Protein AF-A0A377W7Z3-F1 (afdb_monomer_lite)

Structure (mmCIF, N/CA/C/O backbone):
data_AF-A0A377W7Z3-F1
#
_entry.id   AF-A0A377W7Z3-F1
#
loop_
_atom_site.group_PDB
_atom_site.id
_atom_site.type_symbol
_atom_site.label_atom_id
_atom_site.label_alt_id
_atom_site.label_comp_id
_atom_site.label_asym_id
_atom_site.label_entity_id
_atom_site.label_seq_id
_atom_site.pdbx_PDB_ins_code
_atom_site.Cartn_x
_atom_site.Cartn_y
_atom_site.Cartn_z
_atom_site.occupancy
_atom_site.B_iso_or_equiv
_atom_site.auth_seq_id
_atom_site.auth_comp_id
_atom_site.auth_asym_id
_atom_site.auth_atom_id
_atom_site.pdbx_PDB_model_num
ATOM 1 N N . MET A 1 1 ? -7.612 23.616 6.570 1.00 76.94 1 MET A N 1
ATOM 2 C CA . MET A 1 1 ? -6.252 23.918 6.066 1.00 76.94 1 MET A CA 1
ATOM 3 C C . MET A 1 1 ? -5.268 22.761 6.241 1.00 76.94 1 MET A C 1
ATOM 5 O O . MET A 1 1 ? -4.701 22.363 5.238 1.00 76.94 1 MET A O 1
ATOM 9 N N . VAL A 1 2 ? -5.0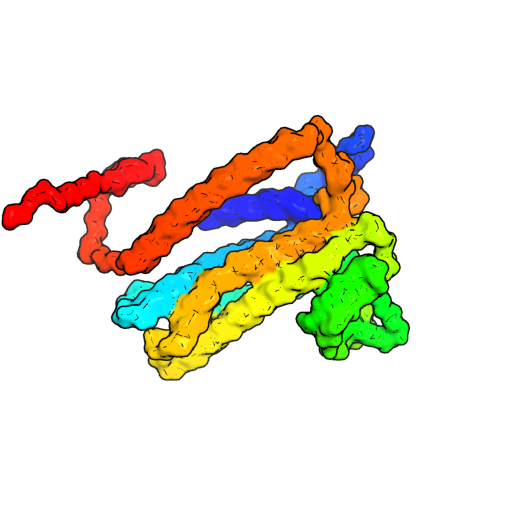98 22.163 7.433 1.00 87.81 2 VAL A N 1
ATOM 10 C CA . VAL A 1 2 ? -4.101 21.080 7.652 1.00 87.81 2 VAL A CA 1
ATOM 11 C C . VAL A 1 2 ? -4.313 19.859 6.746 1.00 87.81 2 VAL A C 1
ATOM 13 O O . VAL A 1 2 ? -3.406 19.497 6.008 1.00 87.81 2 VAL A O 1
ATOM 16 N N . ALA A 1 3 ? -5.519 19.277 6.727 1.00 85.19 3 ALA A N 1
ATOM 17 C CA . ALA A 1 3 ? -5.809 18.105 5.891 1.00 85.19 3 ALA A CA 1
ATOM 18 C C . ALA A 1 3 ? -5.589 18.371 4.390 1.00 85.19 3 ALA A C 1
ATOM 20 O O . ALA A 1 3 ? -5.060 17.522 3.680 1.00 85.19 3 ALA A O 1
ATOM 21 N N . LEU A 1 4 ? -5.936 19.575 3.921 1.00 88.88 4 LEU A N 1
ATOM 22 C CA . LEU A 1 4 ? -5.687 19.989 2.541 1.00 88.88 4 LEU A CA 1
ATOM 23 C C . LEU A 1 4 ? -4.181 20.065 2.251 1.00 88.88 4 LEU A C 1
ATOM 25 O O . LEU A 1 4 ? -3.736 19.536 1.241 1.00 88.88 4 LEU A O 1
ATOM 29 N N . GLY A 1 5 ? -3.391 20.651 3.155 1.00 90.88 5 GLY A N 1
ATOM 30 C CA . GLY A 1 5 ? -1.931 20.690 3.027 1.00 90.88 5 GLY A CA 1
ATOM 31 C C . GLY A 1 5 ? -1.301 19.294 2.970 1.00 90.88 5 GLY A C 1
ATOM 32 O O . GLY A 1 5 ? -0.432 19.046 2.139 1.00 90.88 5 GLY A O 1
ATOM 33 N N . THR A 1 6 ? -1.783 18.351 3.786 1.00 89.81 6 THR A N 1
ATOM 34 C CA . THR A 1 6 ? -1.338 16.948 3.744 1.00 89.81 6 THR A CA 1
ATOM 35 C C . THR A 1 6 ? -1.651 16.284 2.400 1.00 89.81 6 THR A C 1
ATOM 37 O O . THR A 1 6 ? -0.802 15.578 1.853 1.00 89.81 6 THR A O 1
ATOM 40 N N . LEU A 1 7 ? -2.834 16.533 1.830 1.00 91.88 7 LEU A N 1
ATOM 41 C CA . LEU A 1 7 ? -3.209 16.001 0.517 1.00 91.88 7 LEU A CA 1
ATOM 42 C C . LEU A 1 7 ? -2.395 16.631 -0.620 1.00 91.88 7 LEU A C 1
ATOM 44 O O . LEU A 1 7 ? -1.970 15.912 -1.518 1.00 91.88 7 LEU A O 1
ATOM 48 N N . VAL A 1 8 ? -2.103 17.934 -0.555 1.00 94.88 8 VAL A N 1
ATOM 49 C CA . VAL A 1 8 ? -1.220 18.611 -1.524 1.00 94.88 8 VAL A CA 1
ATOM 50 C C . VAL A 1 8 ? 0.205 18.054 -1.455 1.00 94.88 8 VAL A C 1
ATOM 52 O O . VAL A 1 8 ? 0.818 17.805 -2.488 1.00 94.88 8 VAL A O 1
ATOM 55 N N . SER A 1 9 ? 0.727 17.792 -0.254 1.00 93.50 9 SER A N 1
ATOM 56 C CA . SER A 1 9 ? 2.029 17.129 -0.092 1.00 93.50 9 SER A CA 1
ATOM 57 C C . SER A 1 9 ? 2.023 15.719 -0.698 1.00 93.50 9 SER A C 1
ATOM 59 O O . SER A 1 9 ? 2.906 15.370 -1.482 1.00 93.50 9 SER A O 1
ATOM 61 N N . THR A 1 10 ? 0.969 14.943 -0.415 1.00 94.69 10 THR A N 1
ATOM 62 C CA . THR A 1 10 ? 0.773 13.593 -0.973 1.00 94.69 10 THR A CA 1
ATOM 63 C C . THR A 1 10 ? 0.714 13.619 -2.503 1.00 94.69 10 THR A C 1
ATOM 65 O O . THR A 1 10 ? 1.326 12.775 -3.152 1.00 94.69 10 THR A O 1
ATOM 68 N N . PHE A 1 11 ? 0.028 14.608 -3.083 1.00 97.12 11 PHE A N 1
ATOM 69 C CA . PHE A 1 11 ? -0.064 14.803 -4.528 1.00 97.12 11 PHE A CA 1
ATOM 70 C C . PHE A 1 11 ? 1.323 14.925 -5.166 1.00 97.12 11 PHE A C 1
ATOM 72 O O . PHE A 1 11 ? 1.657 14.149 -6.056 1.00 97.12 11 PHE A O 1
ATOM 79 N N . TRP A 1 12 ? 2.155 15.852 -4.688 1.00 97.38 12 TRP A N 1
ATOM 80 C CA . TRP A 1 12 ? 3.439 16.137 -5.332 1.00 97.38 12 TRP A CA 1
ATOM 81 C C . TRP A 1 12 ? 4.457 15.013 -5.168 1.00 97.38 12 TRP A C 1
ATOM 83 O O . TRP A 1 12 ? 5.144 14.665 -6.132 1.00 97.38 12 TRP A O 1
ATOM 93 N N . ILE A 1 13 ? 4.534 14.402 -3.981 1.00 96.44 13 ILE A N 1
ATOM 94 C CA . ILE A 1 13 ? 5.469 13.292 -3.775 1.00 96.44 13 ILE A CA 1
ATOM 95 C C . ILE A 1 13 ? 5.073 12.071 -4.613 1.00 96.44 13 ILE A C 1
ATOM 97 O O . ILE A 1 13 ? 5.940 11.404 -5.181 1.00 96.44 13 ILE A O 1
ATOM 101 N N . LEU A 1 14 ? 3.769 11.807 -4.760 1.00 97.31 14 LEU A N 1
ATOM 102 C CA . LEU A 1 14 ? 3.308 10.715 -5.605 1.00 97.31 14 LEU A CA 1
ATOM 103 C C . LEU A 1 14 ? 3.366 11.030 -7.089 1.00 97.31 14 LEU A C 1
ATOM 105 O O . LEU A 1 14 ? 3.569 10.092 -7.851 1.00 97.31 14 LEU A O 1
ATOM 109 N N . ALA A 1 15 ? 3.255 12.286 -7.517 1.00 97.50 15 ALA A N 1
ATOM 110 C CA . ALA A 1 15 ? 3.484 12.647 -8.914 1.00 97.50 15 ALA A CA 1
ATOM 111 C C . ALA A 1 15 ? 4.911 12.257 -9.324 1.00 97.50 15 ALA A C 1
ATOM 113 O O . ALA A 1 15 ? 5.099 11.500 -10.276 1.00 97.50 15 ALA A O 1
ATOM 114 N N . SER A 1 16 ? 5.898 12.656 -8.513 1.00 96.75 16 SER A N 1
ATOM 115 C CA . SER A 1 16 ? 7.308 12.304 -8.711 1.00 96.75 16 SER A CA 1
ATOM 116 C C . SER A 1 16 ? 7.536 10.789 -8.710 1.00 96.75 16 SER A C 1
ATOM 118 O O . SER A 1 16 ? 8.050 10.221 -9.675 1.00 96.75 16 SER A O 1
ATOM 120 N N . ASN A 1 17 ? 7.080 10.088 -7.668 1.00 97.81 17 ASN A N 1
ATOM 121 C CA . ASN A 1 17 ? 7.298 8.647 -7.583 1.00 97.81 17 ASN A CA 1
ATOM 122 C C . ASN A 1 17 ? 6.513 7.862 -8.662 1.00 97.81 17 ASN A C 1
ATOM 124 O O . ASN A 1 17 ? 6.967 6.804 -9.086 1.00 97.81 17 ASN A O 1
ATOM 128 N N . SER A 1 18 ? 5.360 8.352 -9.137 1.00 97.62 18 SER A N 1
ATOM 129 C CA . SER A 1 18 ? 4.597 7.720 -10.236 1.00 97.62 18 SER A CA 1
ATOM 130 C C . SER A 1 18 ? 5.269 7.909 -11.577 1.00 97.62 18 SER A C 1
ATOM 132 O O . SER A 1 18 ? 5.321 6.969 -12.365 1.00 97.62 18 SER A O 1
ATOM 134 N N . TRP A 1 19 ? 5.905 9.056 -11.792 1.00 97.88 19 TRP A N 1
ATOM 135 C CA . TRP A 1 19 ? 6.721 9.249 -12.978 1.00 97.88 19 TRP A CA 1
ATOM 136 C C . TRP A 1 19 ? 7.893 8.258 -13.029 1.00 97.88 19 TRP A C 1
ATOM 138 O O . TRP A 1 19 ? 8.175 7.697 -14.079 1.00 97.88 19 TRP A O 1
ATOM 148 N N . MET A 1 20 ? 8.508 7.923 -11.889 1.00 97.75 20 MET A N 1
ATOM 149 C CA . MET A 1 20 ? 9.536 6.869 -11.841 1.00 97.75 20 MET A CA 1
ATOM 150 C C . MET A 1 20 ? 9.001 5.473 -12.219 1.00 97.75 20 MET A C 1
ATOM 152 O O . MET A 1 20 ? 9.782 4.601 -12.600 1.00 97.75 20 MET A O 1
ATOM 156 N N . GLN A 1 21 ? 7.692 5.233 -12.078 1.00 97.62 21 GLN A N 1
ATOM 157 C CA . GLN A 1 21 ? 7.037 3.978 -12.462 1.00 97.62 21 GLN A CA 1
ATOM 158 C C . GLN A 1 21 ? 6.650 3.987 -13.951 1.00 97.62 21 GLN A C 1
ATOM 160 O O . GLN A 1 21 ? 6.901 3.019 -14.661 1.00 97.62 21 GLN A O 1
ATOM 165 N N . THR A 1 22 ? 6.055 5.071 -14.438 1.00 97.06 22 THR A N 1
ATOM 166 C CA . THR A 1 22 ? 5.585 5.201 -15.825 1.00 97.06 22 THR A CA 1
ATOM 167 C C . THR A 1 22 ? 6.090 6.519 -16.416 1.00 97.06 22 THR A C 1
ATOM 169 O O . THR A 1 22 ? 5.320 7.482 -16.484 1.00 97.06 22 THR A O 1
ATOM 172 N N . PRO A 1 23 ? 7.386 6.611 -16.768 1.00 97.06 23 PRO A N 1
ATOM 173 C CA . PRO A 1 23 ? 7.994 7.866 -17.196 1.00 97.06 23 PRO A CA 1
ATOM 174 C C . PRO A 1 23 ? 7.497 8.264 -18.591 1.00 97.06 23 PRO A C 1
ATOM 176 O O . PRO A 1 23 ? 7.503 7.459 -19.518 1.00 97.06 23 PRO A O 1
ATOM 179 N N . GLN A 1 24 ? 7.092 9.524 -18.748 1.00 96.56 24 GLN A N 1
ATOM 180 C CA . GLN A 1 24 ? 6.672 10.110 -20.027 1.00 96.56 24 GLN A CA 1
ATOM 181 C C . GLN A 1 24 ? 6.907 11.626 -20.046 1.00 96.56 24 GLN A C 1
ATOM 183 O O . GLN A 1 24 ? 7.270 12.206 -19.020 1.00 96.56 24 GLN A O 1
ATOM 188 N N . GLY A 1 25 ? 6.693 12.267 -21.199 1.00 96.00 25 GLY A N 1
ATOM 189 C CA . GLY A 1 25 ? 6.779 13.726 -21.336 1.00 96.00 25 GLY A CA 1
ATOM 190 C C . GLY A 1 25 ? 8.204 14.284 -21.260 1.00 96.00 25 GLY A C 1
ATOM 191 O O . GLY A 1 25 ? 8.382 15.444 -20.896 1.00 96.00 25 GLY A O 1
ATOM 192 N N . PHE A 1 26 ? 9.215 13.472 -21.577 1.00 96.75 26 PHE A N 1
ATOM 193 C CA . PHE A 1 26 ? 10.629 13.852 -21.569 1.00 96.75 26 PHE A CA 1
ATOM 194 C C . PHE A 1 26 ? 11.314 13.452 -22.883 1.00 96.75 26 PHE A C 1
ATOM 196 O O . PHE A 1 26 ? 10.828 12.584 -23.608 1.00 96.75 26 PHE A O 1
ATOM 203 N N . ILE A 1 27 ? 12.471 14.053 -23.150 1.00 96.75 27 ILE A N 1
ATOM 204 C CA . ILE A 1 27 ? 13.430 13.598 -24.165 1.00 96.75 27 ILE A CA 1
ATOM 205 C C . ILE A 1 27 ? 14.781 13.317 -23.511 1.00 96.75 27 ILE A C 1
ATOM 207 O O . ILE A 1 27 ? 15.056 13.788 -22.407 1.00 96.75 27 ILE A O 1
ATOM 211 N N . ILE A 1 28 ? 15.618 12.537 -24.190 1.00 96.12 28 ILE A N 1
ATOM 212 C CA . ILE A 1 28 ? 16.988 12.274 -23.753 1.00 96.12 28 ILE A CA 1
ATOM 213 C C . ILE A 1 28 ? 17.928 13.094 -24.631 1.00 96.12 28 ILE A C 1
ATOM 215 O O . ILE A 1 28 ? 18.054 12.816 -25.820 1.00 96.12 28 ILE A O 1
ATOM 219 N N . GLU A 1 29 ? 18.616 14.067 -24.037 1.00 95.56 29 GLU A N 1
ATOM 220 C CA . GLU A 1 29 ? 19.676 14.833 -24.699 1.00 95.56 29 GLU A CA 1
ATOM 221 C C . GLU A 1 29 ? 20.978 14.671 -23.917 1.00 95.56 29 GLU A C 1
ATOM 223 O O . GLU A 1 29 ? 21.019 14.896 -22.709 1.00 95.56 29 GLU A O 1
ATOM 228 N N . ASN A 1 30 ? 22.056 14.261 -24.593 1.00 93.50 30 ASN A N 1
ATOM 229 C CA . ASN A 1 30 ? 23.378 14.064 -23.981 1.00 93.50 30 ASN A CA 1
ATOM 230 C C . ASN A 1 30 ? 23.364 13.163 -22.725 1.00 93.50 30 ASN A C 1
ATOM 232 O O . ASN A 1 30 ? 24.121 13.386 -21.786 1.00 93.50 30 ASN A O 1
ATOM 236 N N . GLY A 1 31 ? 22.481 12.160 -22.688 1.00 89.56 31 GLY A N 1
ATOM 237 C CA . GLY A 1 31 ? 22.321 11.268 -21.532 1.00 89.56 31 GLY A CA 1
ATOM 238 C C . GLY A 1 31 ? 21.525 11.861 -20.362 1.00 89.56 31 GLY A C 1
ATOM 239 O O . GLY A 1 31 ? 21.373 11.196 -19.340 1.00 89.56 31 GLY A O 1
ATOM 240 N N . HIS A 1 32 ? 20.981 13.073 -20.504 1.00 92.38 32 HIS A N 1
ATOM 241 C CA . HIS A 1 32 ? 20.126 13.719 -19.512 1.00 92.38 32 HIS A CA 1
ATOM 242 C C . HIS A 1 32 ? 18.650 13.652 -19.910 1.00 92.38 32 HIS A C 1
ATOM 244 O O . HIS A 1 32 ? 18.290 13.844 -21.070 1.00 92.38 32 HIS A O 1
ATOM 250 N N . LEU A 1 33 ? 17.788 13.407 -18.921 1.00 93.62 33 LEU A N 1
ATOM 251 C CA . LEU A 1 33 ? 16.333 13.435 -19.070 1.00 93.62 33 LEU A CA 1
ATOM 252 C C . LEU A 1 33 ? 15.857 14.889 -18.989 1.00 93.62 33 LEU A C 1
ATOM 254 O O . LEU A 1 33 ? 15.887 15.489 -17.914 1.00 93.62 33 LEU A O 1
ATOM 258 N N . ILE A 1 34 ? 15.432 15.452 -20.119 1.00 95.94 34 ILE A N 1
ATOM 259 C CA . ILE A 1 34 ? 14.954 16.834 -20.213 1.00 95.94 34 ILE A CA 1
ATOM 260 C C . ILE A 1 34 ? 13.422 16.832 -20.310 1.00 95.94 34 ILE A C 1
ATOM 262 O O . ILE A 1 34 ? 12.873 16.202 -21.220 1.00 95.94 34 ILE A O 1
ATOM 266 N N . PRO A 1 35 ? 12.709 17.511 -19.391 1.00 96.06 35 PRO A N 1
ATOM 267 C CA . PRO A 1 35 ? 11.253 17.580 -19.421 1.00 96.06 35 PRO A CA 1
ATOM 268 C C . PRO A 1 35 ? 10.767 18.399 -20.623 1.00 96.06 35 PRO A C 1
ATOM 270 O O . PRO A 1 35 ? 11.278 19.485 -20.884 1.00 96.06 35 PRO A O 1
ATOM 273 N N . GLN A 1 36 ? 9.755 17.889 -21.325 1.00 96.94 36 GLN A N 1
ATOM 274 C CA . GLN A 1 36 ? 9.104 18.550 -22.464 1.00 96.94 36 GLN A CA 1
ATOM 275 C C . GLN A 1 36 ? 7.654 18.926 -22.152 1.00 96.94 36 GLN A C 1
ATOM 277 O O . GLN A 1 36 ? 7.216 20.026 -22.475 1.00 96.94 36 GLN A O 1
ATOM 282 N N . ASP A 1 37 ? 6.919 18.039 -21.477 1.00 97.19 37 ASP A N 1
ATOM 283 C CA . ASP A 1 37 ? 5.524 18.263 -21.095 1.00 97.19 37 ASP A CA 1
ATOM 284 C C . ASP A 1 37 ? 5.324 17.971 -19.604 1.00 97.19 37 ASP A C 1
ATOM 286 O O . ASP A 1 37 ? 5.255 16.821 -19.162 1.00 97.19 37 ASP A O 1
ATOM 290 N N . TRP A 1 38 ? 5.205 19.041 -18.818 1.00 96.19 38 TRP A N 1
ATOM 291 C CA . TRP A 1 38 ? 4.990 18.957 -17.376 1.00 96.19 38 TRP A CA 1
ATOM 292 C C . TRP A 1 38 ? 3.649 18.332 -16.998 1.00 96.19 38 TRP A C 1
ATOM 294 O O . TRP A 1 38 ? 3.577 17.644 -15.980 1.00 96.19 38 TRP A O 1
ATOM 304 N N . LEU A 1 39 ? 2.593 18.536 -17.790 1.00 97.31 39 LEU A N 1
ATOM 305 C CA . LEU A 1 39 ? 1.296 17.928 -17.503 1.00 97.31 39 LEU A CA 1
ATOM 306 C C . LEU A 1 39 ? 1.355 16.423 -17.742 1.00 97.31 39 LEU A C 1
ATOM 308 O O . LEU A 1 39 ? 0.880 15.671 -16.893 1.00 97.31 39 LEU A O 1
ATOM 312 N N . ALA A 1 40 ? 2.007 15.978 -18.817 1.00 96.75 40 ALA A N 1
ATOM 313 C CA . ALA A 1 40 ? 2.243 14.556 -19.054 1.00 96.75 40 ALA A CA 1
ATOM 314 C C . ALA A 1 40 ? 3.133 13.930 -17.966 1.00 96.75 40 ALA A C 1
ATOM 316 O O . ALA A 1 40 ? 2.864 12.814 -17.520 1.00 96.75 40 ALA A O 1
ATOM 317 N N . ILE A 1 41 ? 4.162 14.640 -17.493 1.00 96.94 41 ILE A N 1
ATOM 318 C CA . ILE A 1 41 ? 5.032 14.173 -16.400 1.00 96.94 41 ILE A CA 1
ATOM 319 C C . ILE A 1 41 ? 4.230 13.978 -15.105 1.00 96.94 41 ILE A C 1
ATOM 321 O O . ILE A 1 41 ? 4.317 12.920 -14.474 1.00 96.94 41 ILE A O 1
ATOM 325 N N . ILE A 1 42 ? 3.441 14.983 -14.713 1.00 97.06 42 ILE A N 1
ATOM 326 C CA . ILE A 1 42 ? 2.660 14.968 -13.468 1.00 97.06 42 ILE A CA 1
ATOM 327 C C . ILE A 1 42 ? 1.536 13.931 -13.552 1.00 97.06 42 ILE A C 1
ATOM 329 O O . ILE A 1 42 ? 1.419 13.077 -12.676 1.00 97.06 42 ILE A O 1
ATOM 333 N N . PHE A 1 43 ? 0.734 13.973 -14.617 1.00 97.38 43 PHE A N 1
ATOM 334 C CA . PHE A 1 43 ? -0.410 13.087 -14.841 1.00 97.38 43 PHE A CA 1
ATOM 335 C C . PHE A 1 43 ? -0.034 11.889 -15.716 1.00 97.38 43 PHE A C 1
ATOM 337 O O . PHE A 1 43 ? -0.692 11.577 -16.707 1.00 97.38 43 PHE A O 1
ATOM 344 N N . ASN A 1 44 ? 1.044 11.207 -15.332 1.00 96.94 44 ASN A N 1
ATOM 345 C CA . ASN A 1 44 ? 1.449 9.954 -15.958 1.00 96.94 44 ASN A CA 1
ATOM 346 C C . ASN A 1 44 ? 0.427 8.824 -15.715 1.00 96.94 44 ASN A C 1
ATOM 348 O O . ASN A 1 44 ? -0.355 8.915 -14.764 1.00 96.94 44 ASN A O 1
ATOM 352 N N . PRO A 1 45 ? 0.422 7.752 -16.536 1.00 96.44 45 PRO A N 1
ATOM 353 C CA . PRO A 1 45 ? -0.650 6.753 -16.534 1.00 96.44 45 PRO A CA 1
ATOM 354 C C . PRO A 1 45 ? -0.931 6.122 -15.167 1.00 96.44 45 PRO A C 1
ATOM 356 O O . PRO A 1 45 ? -2.081 5.824 -14.847 1.00 96.44 45 PRO A O 1
ATOM 359 N N . SER A 1 46 ? 0.103 5.947 -14.339 1.00 95.19 46 SER A N 1
ATOM 360 C CA . SER A 1 46 ? -0.056 5.357 -13.009 1.00 95.19 46 SER A CA 1
ATOM 361 C C . SER A 1 46 ? -0.487 6.356 -11.929 1.00 95.19 46 SER A C 1
ATOM 363 O O . SER A 1 46 ? -1.068 5.948 -10.920 1.00 95.19 46 SER A O 1
ATOM 365 N N . PHE A 1 47 ? -0.256 7.660 -12.118 1.00 97.25 47 PHE A N 1
ATOM 366 C CA . PHE A 1 47 ? -0.417 8.663 -11.063 1.00 97.25 47 PHE A CA 1
ATOM 367 C C . PHE A 1 47 ? -1.823 8.728 -10.442 1.00 97.25 47 PHE A C 1
ATOM 369 O O . PHE A 1 47 ? -1.903 8.648 -9.212 1.00 97.25 47 PHE A O 1
ATOM 376 N N . PRO A 1 48 ? -2.932 8.825 -11.208 1.00 96.31 48 PRO A N 1
ATOM 377 C CA . PRO A 1 48 ? -4.262 8.961 -10.613 1.00 96.31 48 PRO A CA 1
ATOM 378 C C . PRO A 1 48 ? -4.606 7.789 -9.690 1.00 96.31 48 PRO A C 1
ATOM 380 O O . PRO A 1 48 ? -5.010 7.993 -8.544 1.00 96.31 48 PRO A O 1
ATOM 383 N N . TYR A 1 49 ? -4.369 6.560 -10.151 1.00 95.75 49 TYR A N 1
ATOM 384 C CA . TYR A 1 49 ? -4.639 5.347 -9.381 1.00 95.75 49 TYR A CA 1
ATOM 385 C C . TYR A 1 49 ? -3.820 5.305 -8.092 1.00 95.75 49 TYR A C 1
ATOM 387 O O . TYR A 1 49 ? -4.359 5.033 -7.020 1.00 95.75 49 TYR A O 1
ATOM 395 N N . ARG A 1 50 ? -2.531 5.648 -8.174 1.00 96.06 50 ARG A N 1
ATOM 396 C CA . ARG A 1 50 ? -1.618 5.651 -7.024 1.00 96.06 50 ARG A CA 1
ATOM 397 C C . ARG A 1 50 ? -1.978 6.716 -6.001 1.00 96.06 50 ARG A C 1
ATOM 399 O O . ARG A 1 50 ? -1.945 6.436 -4.803 1.00 96.06 50 ARG A O 1
ATOM 406 N N . LEU A 1 51 ? -2.369 7.906 -6.459 1.00 97.12 51 LEU A N 1
ATOM 407 C CA . LEU A 1 51 ? -2.818 8.989 -5.592 1.00 97.12 51 LEU A CA 1
ATOM 408 C C . LEU A 1 51 ? -4.045 8.577 -4.779 1.00 97.12 51 LEU A C 1
ATOM 410 O O . LEU A 1 51 ? -4.024 8.681 -3.551 1.00 97.12 51 LEU A O 1
ATOM 414 N N . PHE A 1 52 ? -5.089 8.074 -5.444 1.00 96.94 52 PHE A N 1
ATOM 415 C CA . PHE A 1 52 ? -6.302 7.633 -4.756 1.00 96.94 52 PHE A CA 1
ATOM 416 C C . PHE A 1 52 ? -6.022 6.448 -3.831 1.00 96.94 52 PHE A C 1
ATOM 418 O O . PHE A 1 52 ? -6.412 6.490 -2.663 1.00 96.94 52 PHE A O 1
ATOM 425 N N . HIS A 1 53 ? -5.292 5.436 -4.307 1.00 97.38 53 HIS A N 1
ATOM 426 C CA . HIS A 1 53 ? -4.992 4.240 -3.523 1.00 97.38 53 HIS A CA 1
ATOM 427 C C . HIS A 1 53 ? -4.209 4.566 -2.242 1.00 97.38 53 HIS A C 1
ATOM 429 O O . HIS A 1 53 ? -4.528 4.052 -1.170 1.00 97.38 53 HIS A O 1
ATOM 435 N N . MET A 1 54 ? -3.207 5.446 -2.323 1.00 96.38 54 MET A N 1
ATOM 436 C CA . MET A 1 54 ? -2.401 5.832 -1.163 1.00 96.38 54 MET A CA 1
ATOM 437 C C . MET A 1 54 ? -3.161 6.754 -0.204 1.00 96.38 54 MET A C 1
ATOM 439 O O . MET A 1 54 ? -3.083 6.575 1.013 1.00 96.38 54 MET A O 1
ATOM 443 N N . ALA A 1 55 ? -3.907 7.735 -0.724 1.00 95.88 55 ALA A N 1
ATOM 444 C CA . ALA A 1 55 ? -4.664 8.663 0.112 1.00 95.88 55 ALA A CA 1
ATOM 445 C C . ALA A 1 55 ? -5.727 7.925 0.939 1.00 95.88 55 ALA A C 1
ATOM 447 O O . ALA A 1 55 ? -5.839 8.129 2.150 1.00 95.88 55 ALA A O 1
ATOM 448 N N . ILE A 1 56 ? -6.466 7.013 0.303 1.00 96.56 56 ILE A N 1
ATOM 449 C CA . ILE A 1 56 ? -7.469 6.187 0.973 1.00 96.56 56 ILE A CA 1
ATOM 450 C C . ILE A 1 56 ? -6.807 5.252 2.000 1.00 96.56 56 ILE A C 1
ATOM 452 O O . ILE A 1 56 ? -7.272 5.174 3.143 1.00 96.56 56 ILE A O 1
ATOM 456 N N . ALA A 1 57 ? -5.684 4.611 1.652 1.00 97.06 57 ALA A N 1
ATOM 457 C CA . ALA A 1 57 ? -4.932 3.767 2.582 1.00 97.06 57 ALA A CA 1
ATOM 458 C C . ALA A 1 57 ? -4.466 4.529 3.837 1.00 97.06 57 ALA A C 1
ATOM 460 O O . ALA A 1 57 ? -4.559 4.004 4.949 1.00 97.06 57 ALA A O 1
ATOM 461 N N . ALA A 1 58 ? -4.017 5.781 3.694 1.00 95.62 58 ALA A N 1
ATOM 462 C CA . ALA A 1 58 ? -3.615 6.621 4.824 1.00 95.62 58 ALA A CA 1
ATOM 463 C C . ALA A 1 58 ? -4.787 6.919 5.780 1.00 95.62 58 ALA A C 1
ATOM 465 O O . ALA A 1 58 ? -4.631 6.844 7.007 1.00 95.62 58 ALA A O 1
ATOM 466 N N . PHE A 1 59 ? -5.978 7.200 5.237 1.00 95.56 59 PHE A N 1
ATOM 467 C CA . PHE A 1 59 ? -7.183 7.399 6.045 1.00 95.56 59 PHE A CA 1
ATOM 468 C C . PHE A 1 59 ? -7.617 6.118 6.760 1.00 95.56 59 PHE A C 1
ATOM 470 O O . PHE A 1 59 ? -7.928 6.167 7.951 1.00 95.56 59 PHE A O 1
ATOM 477 N N . LEU A 1 60 ? -7.596 4.971 6.073 1.00 97.50 60 LEU A N 1
ATOM 478 C CA . LEU A 1 60 ? -7.909 3.676 6.683 1.00 97.50 60 LEU A CA 1
ATOM 479 C C . LEU A 1 60 ? -6.926 3.324 7.799 1.00 97.50 60 LEU A C 1
ATOM 481 O O . LEU A 1 60 ? -7.352 2.925 8.880 1.00 97.50 60 LEU A O 1
ATOM 485 N N . SER A 1 61 ? -5.629 3.543 7.584 1.00 97.25 61 SER A N 1
ATOM 486 C CA . SER A 1 61 ? -4.605 3.316 8.605 1.00 97.25 61 SER A CA 1
ATOM 487 C C . SER A 1 61 ? -4.836 4.155 9.858 1.00 97.25 61 SER A C 1
ATOM 489 O O . SER A 1 61 ? -4.867 3.628 10.973 1.00 97.25 61 SER A O 1
ATOM 491 N N . SER A 1 62 ? -5.130 5.443 9.680 1.00 96.12 62 SER A N 1
ATOM 492 C CA . SER A 1 62 ? -5.480 6.328 10.794 1.00 96.12 62 SER A CA 1
ATOM 493 C C . SER A 1 62 ? -6.753 5.862 11.513 1.00 96.12 62 SER A C 1
ATOM 495 O O . SER A 1 62 ? -6.798 5.822 12.744 1.00 96.12 62 SER A O 1
ATOM 497 N N . ALA A 1 63 ? -7.780 5.451 10.760 1.00 97.44 63 ALA A N 1
ATOM 498 C CA . ALA A 1 63 ? -9.023 4.933 11.322 1.00 97.44 63 ALA A CA 1
ATOM 499 C C . ALA A 1 63 ? -8.800 3.658 12.152 1.00 97.44 63 ALA A C 1
ATOM 501 O O . ALA A 1 63 ? -9.415 3.518 13.208 1.00 97.44 63 ALA A O 1
ATOM 502 N N . MET A 1 64 ? -7.906 2.759 11.727 1.00 98.00 64 MET A N 1
ATOM 503 C CA . MET A 1 64 ? -7.582 1.539 12.474 1.00 98.00 64 MET A CA 1
ATOM 504 C C . MET A 1 64 ? -6.930 1.850 13.822 1.00 98.00 64 MET A C 1
ATOM 506 O O . MET A 1 64 ? -7.356 1.300 14.837 1.00 98.00 64 MET A O 1
ATOM 510 N N . PHE A 1 65 ? -5.988 2.796 13.876 1.00 96.12 65 PHE A N 1
ATOM 511 C CA . PHE A 1 65 ? -5.407 3.240 15.147 1.00 96.12 65 PHE A CA 1
ATOM 512 C C . PHE A 1 65 ? -6.450 3.858 16.087 1.00 96.12 65 PHE A C 1
ATOM 514 O O . PHE A 1 65 ? -6.492 3.522 17.274 1.00 96.12 65 PHE A O 1
ATOM 521 N N . VAL A 1 66 ? -7.325 4.727 15.567 1.00 96.94 66 VAL A N 1
ATOM 522 C CA . VAL A 1 66 ? -8.405 5.343 16.359 1.00 96.94 66 VAL A CA 1
ATOM 523 C C . VAL A 1 66 ? -9.391 4.285 16.866 1.00 96.94 66 VAL A C 1
ATOM 525 O O . VAL A 1 66 ? -9.761 4.295 18.042 1.00 96.94 66 VAL A O 1
ATOM 528 N N . GLY A 1 67 ? -9.789 3.346 16.005 1.00 97.69 67 GLY A N 1
ATOM 529 C CA . GLY A 1 67 ? -10.693 2.250 16.347 1.00 97.69 67 GLY A CA 1
ATOM 530 C C . GLY A 1 67 ? -10.107 1.316 17.404 1.00 97.69 67 GLY A C 1
ATOM 531 O O . GLY A 1 67 ? -10.791 0.991 18.373 1.00 97.69 67 GLY A O 1
ATOM 532 N N . ALA A 1 68 ? -8.831 0.952 17.273 1.00 97.38 68 ALA A N 1
ATOM 533 C CA . ALA A 1 68 ? -8.124 0.126 18.247 1.00 97.38 68 ALA A CA 1
ATOM 534 C C . ALA A 1 68 ? -7.966 0.830 19.600 1.00 97.38 68 ALA A C 1
ATOM 536 O O . ALA A 1 68 ? -8.182 0.214 20.643 1.00 97.38 68 ALA A O 1
ATOM 537 N N . SER A 1 69 ? -7.667 2.134 19.600 1.00 96.81 69 SER A N 1
ATOM 538 C CA . SER A 1 69 ? -7.633 2.945 20.821 1.00 96.81 69 SER A CA 1
ATOM 539 C C . SER A 1 69 ? -8.989 2.940 21.537 1.00 96.81 69 SER A C 1
ATOM 541 O O . SER A 1 69 ? -9.058 2.677 22.738 1.00 96.81 69 SER A O 1
ATOM 543 N N . ALA A 1 70 ? -10.085 3.145 20.802 1.00 97.25 70 ALA A N 1
ATOM 544 C CA . ALA A 1 70 ? -11.429 3.094 21.370 1.00 97.25 70 ALA A CA 1
ATOM 545 C C . ALA A 1 70 ? -11.784 1.693 21.900 1.00 97.25 70 ALA A C 1
ATOM 547 O O . ALA A 1 70 ? -12.333 1.560 22.994 1.00 97.25 70 ALA A O 1
ATOM 548 N N . ALA A 1 71 ? -11.429 0.640 21.161 1.00 97.31 71 ALA A N 1
ATOM 549 C CA . ALA A 1 71 ? -11.650 -0.740 21.577 1.00 97.31 71 ALA A CA 1
ATOM 550 C C . ALA A 1 71 ? -10.872 -1.101 22.855 1.00 97.31 71 ALA A C 1
ATOM 552 O O . ALA A 1 71 ? -11.420 -1.761 23.739 1.00 97.31 71 ALA A O 1
ATOM 553 N N . TRP A 1 72 ? -9.635 -0.615 22.995 1.00 97.12 72 TRP A N 1
ATOM 554 C CA . TRP A 1 72 ? -8.825 -0.780 24.206 1.00 97.12 72 TRP A CA 1
ATOM 555 C C . TRP A 1 72 ? -9.501 -0.184 25.446 1.00 97.12 72 TRP A C 1
ATOM 557 O O . TRP A 1 72 ? -9.531 -0.821 26.501 1.00 97.12 72 TRP A O 1
ATOM 567 N N . HIS A 1 73 ? -10.081 1.012 25.316 1.00 96.81 73 HIS A N 1
ATOM 568 C CA . HIS A 1 73 ? -10.827 1.655 26.400 1.00 96.81 73 HIS A CA 1
ATOM 569 C C . HIS A 1 73 ? -12.100 0.881 26.767 1.00 96.81 73 HIS A C 1
ATOM 571 O O . HIS A 1 73 ? -12.338 0.623 27.948 1.00 96.81 73 HIS A O 1
ATOM 577 N N . LEU A 1 74 ? -12.871 0.431 25.771 1.00 96.50 74 LEU A N 1
ATOM 578 C CA . LEU A 1 74 ? -14.083 -0.364 26.003 1.00 96.50 74 LEU A CA 1
ATOM 579 C C . LEU A 1 74 ? -13.783 -1.705 26.694 1.00 96.50 74 LEU A C 1
ATOM 581 O O . LEU A 1 74 ? -14.520 -2.108 27.594 1.00 96.50 74 LEU A O 1
ATOM 585 N N . LEU A 1 75 ? -12.671 -2.368 26.350 1.00 96.56 75 LEU A N 1
ATOM 586 C CA . LEU A 1 75 ? -12.229 -3.608 27.011 1.00 96.56 75 LEU A CA 1
ATOM 587 C C . LEU A 1 75 ? -11.922 -3.418 28.504 1.00 96.56 75 LEU A C 1
ATOM 589 O O . LEU A 1 75 ? -12.049 -4.372 29.282 1.00 96.56 75 LEU A O 1
ATOM 593 N N . ARG A 1 76 ? -11.533 -2.196 28.890 1.00 94.62 76 ARG A N 1
ATOM 594 C CA . ARG A 1 76 ? -11.251 -1.769 30.268 1.00 94.62 76 ARG A CA 1
ATOM 595 C C . ARG A 1 76 ? -12.461 -1.164 30.983 1.00 94.62 76 ARG A C 1
ATOM 597 O O . ARG A 1 76 ? -12.316 -0.690 32.102 1.00 94.62 76 ARG A O 1
ATOM 604 N N . GLY A 1 77 ? -13.640 -1.190 30.362 1.00 92.19 77 GLY A N 1
ATOM 605 C CA . GLY A 1 77 ? -14.876 -0.673 30.952 1.00 92.19 77 GLY A CA 1
ATOM 606 C C . GLY A 1 77 ? -15.039 0.847 30.862 1.00 92.19 77 GLY A C 1
ATOM 607 O O . GLY A 1 77 ? -15.995 1.377 31.420 1.00 92.19 77 GLY A O 1
ATOM 608 N N . ASN A 1 78 ? -14.155 1.555 30.150 1.00 91.56 78 ASN A N 1
ATOM 609 C CA . ASN A 1 78 ? -14.316 2.984 29.899 1.00 91.56 78 ASN A CA 1
ATOM 610 C C . ASN A 1 78 ? -15.269 3.193 28.715 1.00 91.56 78 ASN A C 1
ATOM 612 O O . ASN A 1 78 ? -14.859 3.193 27.554 1.00 91.56 78 ASN A O 1
ATOM 616 N N . ASP A 1 79 ? -16.557 3.325 29.019 1.00 92.12 79 ASP A N 1
ATOM 617 C CA . ASP A 1 79 ? -17.627 3.397 28.028 1.00 92.12 79 ASP A CA 1
ATOM 618 C C . ASP A 1 79 ? -18.259 4.795 27.952 1.00 92.12 79 ASP A C 1
ATOM 620 O O . ASP A 1 79 ? -19.423 5.013 28.293 1.00 92.12 79 ASP A O 1
ATOM 624 N N . SER A 1 80 ? -17.460 5.773 27.522 1.00 93.19 80 SER A N 1
ATOM 625 C CA . SER A 1 80 ? -17.907 7.161 27.377 1.00 93.19 80 SER A CA 1
ATOM 626 C C . SER A 1 80 ? -18.502 7.453 25.988 1.00 93.19 80 SER A C 1
ATOM 628 O O . SER A 1 80 ? -18.139 6.805 24.995 1.00 93.19 80 SER A O 1
ATOM 630 N N . PRO A 1 81 ? -19.356 8.489 25.849 1.00 93.88 81 PRO A N 1
ATOM 631 C CA . PRO A 1 81 ? -19.863 8.925 24.545 1.00 93.88 81 PRO A CA 1
ATOM 632 C C . PRO A 1 81 ? -18.754 9.248 23.532 1.00 93.88 81 PRO A C 1
ATOM 634 O O . PRO A 1 81 ? -18.908 8.979 22.338 1.00 93.88 81 PRO A O 1
ATOM 637 N N . ALA A 1 82 ? -17.621 9.785 23.999 1.00 93.75 82 ALA A N 1
ATOM 638 C CA . ALA A 1 82 ? -16.462 10.081 23.160 1.00 93.75 82 ALA A CA 1
ATOM 639 C C . ALA A 1 82 ? -15.835 8.797 22.593 1.00 93.75 82 ALA A C 1
ATOM 641 O O . ALA A 1 82 ? -15.610 8.702 21.388 1.00 93.75 82 ALA A O 1
ATOM 642 N N . ILE A 1 83 ? -15.634 7.779 23.433 1.00 95.81 83 ILE A N 1
ATOM 643 C CA . ILE A 1 83 ? -15.048 6.492 23.032 1.00 95.81 83 ILE A CA 1
ATOM 644 C C . ILE A 1 83 ? -15.972 5.740 22.073 1.00 95.81 83 ILE A C 1
ATOM 646 O O . ILE A 1 83 ? -15.525 5.252 21.032 1.00 95.81 83 ILE A O 1
ATOM 650 N N . ARG A 1 84 ? -17.281 5.718 22.355 1.00 96.00 84 ARG A N 1
ATOM 651 C CA . ARG A 1 84 ? -18.274 5.149 21.432 1.00 96.00 84 ARG A CA 1
ATOM 652 C C . ARG A 1 84 ? -18.246 5.844 20.072 1.00 96.00 84 ARG A C 1
ATOM 654 O O . ARG A 1 84 ? -18.313 5.171 19.043 1.00 96.00 84 ARG A O 1
ATOM 661 N N . LYS A 1 85 ? -18.112 7.176 20.047 1.00 96.31 85 LYS A N 1
ATOM 662 C CA . LYS A 1 85 ? -18.003 7.953 18.804 1.00 96.31 85 LYS A CA 1
ATOM 663 C C . LYS A 1 85 ? -16.722 7.613 18.037 1.00 96.31 85 LYS A C 1
ATOM 665 O O . LYS A 1 85 ? -16.819 7.346 16.842 1.00 96.31 85 LYS A O 1
ATOM 670 N N . MET A 1 86 ? -15.570 7.544 18.713 1.00 96.62 86 MET A N 1
ATOM 671 C CA . MET A 1 86 ? -14.293 7.135 18.108 1.00 96.62 86 MET A CA 1
ATOM 672 C C . MET A 1 86 ? -14.405 5.765 17.432 1.00 96.62 86 MET A C 1
ATOM 674 O O . MET A 1 86 ? -14.112 5.647 16.241 1.00 96.62 86 MET A O 1
ATOM 678 N N . LEU A 1 87 ? -14.898 4.751 18.158 1.00 97.88 87 LEU A N 1
ATOM 679 C CA . LEU A 1 87 ? -15.092 3.415 17.591 1.00 97.88 87 LEU A CA 1
ATOM 680 C C . LEU A 1 87 ? -16.068 3.469 16.413 1.00 97.88 87 LEU A C 1
ATOM 682 O O . LEU A 1 87 ? -15.789 2.927 15.349 1.00 97.88 87 LEU A O 1
ATOM 686 N N . SER A 1 88 ? -17.206 4.145 16.575 1.00 97.81 88 SER A N 1
ATOM 687 C CA . SER A 1 88 ? -18.234 4.204 15.539 1.00 97.81 88 SER A CA 1
ATOM 688 C C . SER A 1 88 ? -17.727 4.834 14.241 1.00 97.81 88 SER A C 1
ATOM 690 O O . SER A 1 88 ? -18.023 4.302 13.175 1.00 97.81 88 SER A O 1
ATOM 692 N N . MET A 1 89 ? -16.976 5.937 14.312 1.00 97.88 89 MET A N 1
ATOM 693 C CA . MET A 1 89 ? -16.412 6.600 13.129 1.00 97.88 89 MET A CA 1
ATOM 694 C C . MET A 1 89 ? -15.377 5.716 12.428 1.00 97.88 89 MET A C 1
ATOM 696 O O . MET A 1 89 ? -15.441 5.556 11.212 1.00 97.88 89 MET A O 1
ATOM 700 N N . ALA A 1 90 ? -14.481 5.078 13.188 1.00 98.00 90 ALA A N 1
ATOM 701 C CA . ALA A 1 90 ? -13.502 4.141 12.637 1.00 98.00 90 ALA A CA 1
ATOM 702 C C . ALA A 1 90 ? -14.170 2.949 11.933 1.00 98.00 90 ALA A C 1
ATOM 704 O O . ALA A 1 90 ? -13.749 2.540 10.854 1.00 98.00 90 ALA A O 1
ATOM 705 N N . MET A 1 91 ? -15.243 2.412 12.515 1.00 98.25 91 MET A N 1
ATOM 706 C CA . MET A 1 91 ? -15.977 1.286 11.939 1.00 98.25 91 MET A CA 1
ATOM 707 C C . MET A 1 91 ? -16.739 1.657 10.662 1.00 98.25 91 MET A C 1
ATOM 709 O O . MET A 1 91 ? -16.803 0.849 9.740 1.00 98.25 91 MET A O 1
ATOM 713 N N . TRP A 1 92 ? -17.270 2.881 10.562 1.00 98.19 92 TRP A N 1
ATOM 714 C CA . TRP A 1 92 ? -17.852 3.373 9.308 1.00 98.19 92 TRP A CA 1
ATOM 715 C C . TRP A 1 92 ? -16.801 3.547 8.212 1.00 98.19 92 TRP A C 1
ATOM 717 O O . TRP A 1 92 ? -17.059 3.176 7.068 1.00 98.19 92 TRP A O 1
ATOM 727 N N . MET A 1 93 ? -15.606 4.032 8.563 1.00 97.25 93 MET A N 1
ATOM 728 C CA . MET A 1 93 ? -14.478 4.071 7.629 1.00 97.25 93 MET A CA 1
ATOM 729 C C . MET A 1 93 ? -14.115 2.666 7.145 1.00 97.25 93 MET A C 1
ATOM 731 O O . MET A 1 93 ? -14.022 2.447 5.944 1.00 97.25 93 MET A O 1
ATOM 735 N N . ALA A 1 94 ? -13.988 1.691 8.046 1.00 97.44 94 ALA A N 1
ATOM 736 C CA . ALA A 1 94 ? -13.710 0.308 7.662 1.00 97.44 94 ALA A CA 1
ATOM 737 C C . ALA A 1 94 ? -14.798 -0.275 6.742 1.00 97.44 94 ALA A C 1
ATOM 739 O O . ALA A 1 94 ? -14.486 -0.902 5.738 1.00 97.44 94 ALA A O 1
ATOM 740 N N . LEU A 1 95 ? -16.074 -0.041 7.058 1.00 98.12 95 LEU A N 1
ATOM 741 C CA . LEU A 1 95 ? -17.196 -0.597 6.304 1.00 98.12 95 LEU A CA 1
ATOM 742 C C . LEU A 1 95 ? -17.321 -0.024 4.889 1.00 98.12 95 LEU A C 1
ATOM 744 O O . LEU A 1 95 ? -17.643 -0.769 3.972 1.00 98.12 95 LEU A O 1
ATOM 748 N N . LEU A 1 96 ? -17.120 1.284 4.717 1.00 97.88 96 LEU A N 1
ATOM 749 C CA . LEU A 1 96 ? -17.367 1.956 3.437 1.00 97.88 96 LEU A CA 1
ATOM 750 C C . LEU A 1 96 ? -16.089 2.134 2.624 1.00 97.88 96 LEU A C 1
ATOM 752 O O . LEU A 1 96 ? -16.072 1.907 1.420 1.00 97.88 96 LEU A O 1
ATOM 756 N N . VAL A 1 97 ? -15.006 2.532 3.285 1.00 97.94 97 VAL A N 1
ATOM 757 C CA . VAL A 1 97 ? -13.783 2.966 2.612 1.00 97.94 97 VAL A CA 1
ATOM 758 C C . VAL A 1 97 ? -12.851 1.791 2.313 1.00 97.94 97 VAL A C 1
ATOM 760 O O . VAL A 1 97 ? -12.167 1.825 1.295 1.00 97.94 97 VAL A O 1
ATOM 763 N N . ALA A 1 98 ? -12.857 0.715 3.109 1.00 97.56 98 ALA A N 1
ATOM 764 C CA . ALA A 1 98 ? -12.041 -0.467 2.803 1.00 97.56 98 ALA A CA 1
ATOM 765 C C . ALA A 1 98 ? -12.504 -1.218 1.533 1.00 97.56 98 ALA A C 1
ATOM 767 O O . ALA A 1 98 ? -11.644 -1.597 0.739 1.00 97.56 98 ALA A O 1
ATOM 768 N N . PRO A 1 99 ? -13.814 -1.382 1.250 1.00 97.75 99 PRO A N 1
ATOM 769 C CA . PRO A 1 99 ? -14.254 -1.908 -0.044 1.00 97.75 99 PRO A CA 1
ATOM 770 C C . PRO A 1 99 ? -13.870 -1.005 -1.221 1.00 97.75 99 PRO A C 1
ATOM 772 O O . PRO A 1 99 ? -13.412 -1.500 -2.246 1.00 97.75 99 PRO A O 1
ATOM 775 N N . ILE A 1 100 ? -13.984 0.320 -1.063 1.00 97.94 100 ILE A N 1
ATOM 776 C CA . ILE A 1 100 ? -13.545 1.277 -2.092 1.00 97.94 100 ILE A CA 1
ATOM 777 C C . ILE A 1 100 ? -12.036 1.138 -2.340 1.00 97.94 100 ILE A C 1
ATOM 779 O O . ILE A 1 100 ? -11.615 1.102 -3.492 1.00 97.94 100 ILE A O 1
ATOM 783 N N . GLN A 1 101 ? -11.227 0.990 -1.285 1.00 97.69 101 GLN A N 1
ATOM 784 C CA . GLN A 1 101 ? -9.787 0.737 -1.400 1.00 97.69 101 GLN A CA 1
ATOM 785 C C . GLN A 1 101 ? -9.485 -0.505 -2.243 1.00 97.69 101 GLN A C 1
ATOM 787 O O . GLN A 1 101 ? -8.548 -0.478 -3.040 1.00 97.69 101 GLN A O 1
ATOM 792 N N . ALA A 1 102 ? -10.261 -1.581 -2.079 1.00 95.44 102 ALA A N 1
ATOM 793 C CA . ALA A 1 102 ? -10.087 -2.801 -2.860 1.00 95.44 102 ALA A CA 1
ATOM 794 C C . ALA A 1 102 ? -10.371 -2.564 -4.351 1.00 95.44 102 ALA A C 1
ATOM 796 O O . ALA A 1 102 ? -9.559 -2.955 -5.181 1.00 95.44 102 ALA A O 1
ATOM 797 N N . VAL A 1 103 ? -11.449 -1.845 -4.686 1.00 95.94 103 VAL A N 1
ATOM 798 C CA . VAL A 1 103 ? -11.779 -1.490 -6.081 1.00 95.94 103 VAL A CA 1
ATOM 799 C C . VAL A 1 103 ? -10.704 -0.588 -6.691 1.00 95.94 103 VAL A C 1
ATOM 801 O O . VAL A 1 103 ? -10.230 -0.837 -7.792 1.00 95.94 103 VAL A O 1
ATOM 804 N N . VAL A 1 104 ? -10.260 0.444 -5.968 1.00 96.44 104 VAL A N 1
ATOM 805 C CA . VAL A 1 104 ? -9.180 1.328 -6.439 1.00 96.44 104 VAL A CA 1
ATOM 806 C C . VAL A 1 104 ? -7.866 0.553 -6.601 1.00 96.44 104 VAL A C 1
ATOM 808 O O . VAL A 1 104 ? -7.084 0.840 -7.504 1.00 96.44 104 VAL A O 1
ATOM 811 N N . GLY A 1 105 ? -7.611 -0.434 -5.738 1.00 94.62 105 GLY A N 1
ATOM 812 C CA . GLY A 1 105 ? -6.468 -1.343 -5.845 1.00 94.62 105 GLY A CA 1
ATOM 813 C C . GLY A 1 105 ? -6.517 -2.236 -7.074 1.00 94.62 105 GLY A C 1
ATOM 814 O O . GLY A 1 105 ? -5.503 -2.369 -7.750 1.00 94.62 105 GLY A O 1
ATOM 815 N N . ASP A 1 106 ? -7.686 -2.779 -7.390 1.00 93.25 106 ASP A N 1
ATOM 816 C CA . ASP A 1 106 ? -7.913 -3.562 -8.602 1.00 93.25 106 ASP A CA 1
ATOM 817 C C . ASP A 1 106 ? -7.635 -2.735 -9.869 1.00 93.25 106 ASP A C 1
ATOM 819 O O . ASP A 1 106 ? -6.797 -3.105 -10.692 1.00 93.25 106 ASP A O 1
ATOM 823 N N . MET A 1 107 ? -8.204 -1.527 -9.950 1.00 93.69 107 MET A N 1
ATOM 824 C CA . MET A 1 107 ? -7.934 -0.594 -11.052 1.00 93.69 107 MET A CA 1
ATOM 825 C C . MET A 1 107 ? -6.440 -0.254 -11.174 1.00 93.69 107 MET A C 1
ATOM 827 O O . MET A 1 107 ? -5.899 -0.172 -12.278 1.00 93.69 107 MET A O 1
ATOM 831 N N . HIS A 1 108 ? -5.750 -0.080 -10.042 1.00 93.19 108 HIS A N 1
ATOM 832 C CA . HIS A 1 108 ? -4.307 0.140 -10.040 1.00 93.19 108 HIS A CA 1
ATOM 833 C C . HIS A 1 108 ? -3.526 -1.096 -10.525 1.00 93.19 108 HIS A C 1
ATOM 835 O O . HIS A 1 108 ? -2.539 -0.953 -11.254 1.00 93.19 108 HIS A O 1
ATOM 841 N N . GLY A 1 109 ? -3.974 -2.299 -10.159 1.00 90.88 109 GLY A N 1
ATOM 842 C CA . GLY A 1 109 ? -3.425 -3.571 -10.626 1.00 90.88 109 GLY A CA 1
ATOM 843 C C . GLY A 1 109 ? -3.531 -3.724 -12.142 1.00 90.88 109 GLY A C 1
ATOM 844 O O . GLY A 1 109 ? -2.533 -4.037 -12.785 1.00 90.88 109 GLY A O 1
ATOM 845 N N . LEU A 1 110 ? -4.686 -3.396 -12.728 1.00 89.81 110 LEU A N 1
ATOM 846 C CA . LEU A 1 110 ? -4.892 -3.410 -14.183 1.00 89.81 110 LEU A CA 1
ATOM 847 C C . LEU A 1 110 ? -3.967 -2.434 -14.917 1.00 89.81 110 LEU A C 1
ATOM 849 O O . LEU A 1 110 ? -3.341 -2.795 -15.910 1.00 89.81 110 LEU A O 1
ATOM 853 N N . ASN A 1 111 ? -3.819 -1.210 -14.403 1.00 93.31 111 ASN A N 1
ATOM 854 C CA . ASN A 1 111 ? -2.871 -0.252 -14.974 1.00 93.31 111 ASN A CA 1
ATOM 855 C C . ASN A 1 111 ? -1.419 -0.759 -14.889 1.00 93.31 111 ASN A C 1
ATOM 857 O O . ASN A 1 111 ? -0.635 -0.581 -15.823 1.00 93.31 111 ASN A O 1
ATOM 861 N N . THR A 1 112 ? -1.071 -1.418 -13.782 1.00 91.88 112 THR A N 1
ATOM 862 C CA . THR A 1 112 ? 0.248 -2.029 -13.587 1.00 91.88 112 THR A CA 1
ATOM 863 C C . THR A 1 112 ? 0.467 -3.201 -14.541 1.00 91.88 112 THR A C 1
ATOM 865 O O . THR A 1 112 ? 1.571 -3.354 -15.050 1.00 91.88 112 THR A O 1
ATOM 868 N N . LEU A 1 113 ? -0.563 -4.000 -14.828 1.00 89.44 113 LEU A N 1
ATOM 869 C CA . LEU A 1 113 ? -0.495 -5.070 -15.823 1.00 89.44 113 LEU A CA 1
ATOM 870 C C . LEU A 1 113 ? -0.157 -4.524 -17.214 1.00 89.44 113 LEU A C 1
ATOM 872 O O . LEU A 1 113 ? 0.655 -5.114 -17.917 1.00 89.44 113 LEU A O 1
ATOM 876 N N . GLU A 1 114 ? -0.747 -3.391 -17.586 1.00 91.19 114 GLU A N 1
ATOM 877 C CA . GLU A 1 114 ? -0.509 -2.748 -18.879 1.00 91.19 114 GLU A CA 1
ATOM 878 C C . GLU A 1 114 ? 0.907 -2.160 -18.995 1.00 91.19 114 GLU A C 1
ATOM 880 O O . GLU A 1 114 ? 1.577 -2.358 -20.005 1.00 91.19 114 GLU A O 1
ATOM 885 N N . HIS A 1 115 ? 1.387 -1.462 -17.960 1.00 93.12 115 HIS A N 1
ATOM 886 C CA . HIS A 1 115 ? 2.627 -0.676 -18.049 1.00 93.12 115 HIS A CA 1
ATOM 887 C C . HIS A 1 115 ? 3.862 -1.361 -17.446 1.00 93.12 115 HIS A C 1
ATOM 889 O O . HIS A 1 115 ? 4.989 -1.020 -17.796 1.00 93.12 115 HIS A O 1
ATOM 895 N N . GLN A 1 116 ? 3.675 -2.294 -16.511 1.00 93.38 116 GLN A N 1
ATOM 896 C CA . GLN A 1 116 ? 4.744 -3.017 -15.814 1.00 93.38 116 GLN A CA 1
ATOM 897 C C . GLN A 1 116 ? 4.375 -4.494 -15.579 1.00 93.38 116 GLN A C 1
ATOM 899 O O . GLN A 1 116 ? 4.324 -4.959 -14.432 1.00 93.38 116 GLN A O 1
ATOM 904 N N . PRO A 1 117 ? 4.148 -5.279 -16.643 1.00 92.56 117 PRO A N 1
ATOM 905 C CA . PRO A 1 117 ? 3.659 -6.652 -16.522 1.00 92.56 117 PRO A CA 1
ATOM 906 C C . PRO A 1 117 ? 4.592 -7.576 -15.720 1.00 92.56 117 PRO A C 1
ATOM 908 O O . PRO A 1 117 ? 4.112 -8.458 -15.010 1.00 92.56 117 PRO A O 1
ATOM 911 N N . ALA A 1 118 ? 5.909 -7.332 -15.734 1.00 92.62 118 ALA A N 1
ATOM 912 C CA . ALA A 1 118 ? 6.879 -8.078 -14.924 1.00 92.62 118 ALA A CA 1
ATOM 913 C C . ALA A 1 118 ? 6.596 -7.985 -13.411 1.00 92.62 118 ALA A C 1
ATOM 915 O O . ALA A 1 118 ? 6.843 -8.937 -12.668 1.00 92.62 118 ALA A O 1
ATOM 916 N N . LYS A 1 119 ? 6.040 -6.856 -12.946 1.00 93.75 119 LYS A N 1
ATOM 917 C CA . LYS A 1 119 ? 5.628 -6.680 -11.549 1.00 93.75 119 LYS A CA 1
ATOM 918 C C . LYS A 1 119 ? 4.431 -7.566 -11.216 1.00 93.75 119 LYS A C 1
ATOM 920 O O . LYS A 1 119 ? 4.445 -8.211 -10.173 1.00 93.75 119 LYS A O 1
ATOM 925 N N . ILE A 1 120 ? 3.428 -7.638 -12.095 1.00 90.56 120 ILE A N 1
ATOM 926 C CA . ILE A 1 120 ? 2.270 -8.522 -11.888 1.00 90.56 120 ILE A CA 1
ATOM 927 C C . ILE A 1 120 ? 2.700 -9.991 -11.919 1.00 90.56 120 ILE A C 1
ATOM 929 O O . ILE A 1 120 ? 2.328 -10.747 -11.025 1.00 90.56 120 ILE A O 1
ATOM 933 N N . ALA A 1 121 ? 3.558 -10.379 -12.865 1.00 90.06 121 ALA A N 1
ATOM 934 C CA . ALA A 1 121 ? 4.121 -11.728 -12.918 1.00 90.06 121 ALA A CA 1
ATOM 935 C C . ALA A 1 121 ? 4.802 -12.115 -11.589 1.00 90.06 121 ALA A C 1
ATOM 937 O O . ALA A 1 121 ? 4.632 -13.222 -11.074 1.00 90.06 121 ALA A O 1
ATOM 938 N N . ALA A 1 122 ? 5.529 -11.169 -10.987 1.00 92.31 122 ALA A N 1
ATOM 939 C CA . ALA A 1 122 ? 6.189 -11.348 -9.700 1.00 92.31 122 ALA A CA 1
ATOM 940 C C . ALA A 1 122 ? 5.234 -11.390 -8.498 1.00 92.31 122 ALA A C 1
ATOM 942 O O . ALA A 1 122 ? 5.520 -12.120 -7.547 1.00 92.31 122 ALA A O 1
ATOM 943 N N . ILE A 1 123 ? 4.132 -10.630 -8.535 1.00 91.31 123 ILE A N 1
ATOM 944 C CA . ILE A 1 123 ? 3.049 -10.666 -7.537 1.00 91.31 123 ILE A CA 1
ATOM 945 C C . ILE A 1 123 ? 2.368 -12.036 -7.542 1.00 91.31 123 ILE A C 1
ATOM 947 O O . ILE A 1 123 ? 2.163 -12.630 -6.478 1.00 91.31 123 ILE A O 1
ATOM 951 N N . GLU A 1 124 ? 2.064 -12.555 -8.729 1.00 85.62 124 GLU A N 1
ATOM 952 C CA . GLU A 1 124 ? 1.459 -13.874 -8.882 1.00 85.62 124 GLU A CA 1
ATOM 953 C C . GLU A 1 124 ? 2.444 -14.992 -8.547 1.00 85.62 124 GLU A C 1
ATOM 955 O O . GLU A 1 124 ? 2.038 -16.034 -8.044 1.00 85.62 124 GLU A O 1
ATOM 960 N N . GLY A 1 125 ? 3.748 -14.771 -8.747 1.00 84.19 125 GLY A N 1
ATOM 961 C CA . GLY A 1 125 ? 4.761 -15.811 -8.574 1.00 84.19 125 GLY A CA 1
ATOM 962 C C . GLY A 1 125 ? 4.603 -16.918 -9.615 1.00 84.19 125 GLY A C 1
ATOM 963 O O . GLY A 1 125 ? 4.925 -18.076 -9.347 1.00 84.19 125 GLY A O 1
ATOM 964 N N . HIS A 1 126 ? 4.066 -16.581 -10.786 1.00 82.94 126 HIS A N 1
ATOM 965 C CA . HIS A 1 126 ? 3.850 -17.517 -11.877 1.00 82.94 126 HIS A CA 1
ATOM 966 C C . HIS A 1 126 ? 5.030 -17.471 -12.850 1.00 82.94 126 HIS A C 1
ATOM 968 O O . HIS A 1 126 ? 5.489 -16.395 -13.237 1.00 82.94 126 HIS A O 1
ATOM 974 N N . TRP A 1 127 ? 5.541 -18.641 -13.231 1.00 86.38 127 TRP A N 1
ATOM 975 C CA . TRP A 1 127 ? 6.795 -18.751 -13.980 1.00 86.38 127 TRP A CA 1
ATOM 976 C C . TRP A 1 127 ? 6.605 -19.083 -15.455 1.00 86.38 127 TRP A C 1
ATOM 978 O O . TRP A 1 127 ? 7.372 -18.573 -16.263 1.00 86.38 127 TRP A O 1
ATOM 988 N N . GLU A 1 128 ? 5.584 -19.862 -15.817 1.00 85.00 128 GLU A N 1
ATOM 989 C CA . GLU A 1 128 ? 5.348 -20.319 -17.191 1.00 85.00 128 GLU A CA 1
ATOM 990 C C . GLU A 1 128 ? 3.859 -20.442 -17.490 1.00 85.00 128 GLU A C 1
ATOM 992 O O . GLU A 1 128 ? 3.159 -21.183 -16.803 1.00 85.00 128 GLU A O 1
ATOM 997 N N . ASN A 1 129 ? 3.405 -19.815 -18.572 1.00 82.56 129 ASN A N 1
ATOM 998 C CA . ASN A 1 129 ? 2.037 -19.962 -19.053 1.00 82.56 129 ASN A CA 1
ATOM 999 C C . ASN A 1 129 ? 1.875 -21.232 -19.904 1.00 82.56 129 ASN A C 1
ATOM 1001 O O . ASN A 1 129 ? 2.582 -21.426 -20.895 1.00 82.56 129 ASN A O 1
ATOM 1005 N N . ARG A 1 130 ? 0.904 -22.087 -19.563 1.00 73.06 130 ARG A N 1
ATOM 1006 C CA . ARG A 1 130 ? 0.534 -23.258 -20.379 1.00 73.06 130 ARG A CA 1
ATOM 1007 C C . ARG A 1 130 ? -0.535 -22.885 -21.407 1.00 73.06 130 ARG A C 1
ATOM 1009 O O . ARG A 1 130 ? -1.563 -22.345 -21.004 1.00 73.06 130 ARG A O 1
ATOM 1016 N N . PRO A 1 131 ? -0.365 -23.166 -22.710 1.00 69.75 131 PRO A N 1
ATOM 1017 C CA . PRO A 1 131 ? -1.350 -22.785 -23.724 1.00 69.75 131 PRO A CA 1
ATOM 1018 C C . PRO A 1 131 ? -2.756 -23.332 -23.421 1.00 69.75 131 PRO A C 1
ATOM 1020 O O . PRO A 1 131 ? -2.927 -24.536 -23.254 1.00 69.75 131 PRO A O 1
ATOM 1023 N N . GLY A 1 132 ? -3.764 -22.453 -23.379 1.00 63.56 132 GLY A N 1
ATOM 1024 C CA . GLY A 1 132 ? -5.175 -22.825 -23.185 1.00 63.56 132 GLY A CA 1
ATOM 1025 C C . GLY A 1 132 ? -5.667 -22.874 -21.732 1.00 63.56 132 GLY A C 1
ATOM 1026 O O . GLY A 1 132 ? -6.859 -23.083 -21.515 1.00 63.56 132 GLY A O 1
ATOM 1027 N N . GLU A 1 133 ? -4.800 -22.644 -20.743 1.00 69.69 133 GLU A N 1
ATOM 1028 C CA . GLU A 1 133 ? -5.180 -22.602 -19.324 1.00 69.69 133 GLU A CA 1
ATOM 1029 C C . GLU A 1 133 ? -5.364 -21.156 -18.829 1.00 69.69 133 GLU A C 1
ATOM 1031 O O . GLU A 1 133 ? -4.656 -20.244 -19.241 1.00 69.69 133 GLU A O 1
ATOM 1036 N N . ALA A 1 134 ? -6.311 -20.910 -17.925 1.00 63.78 134 ALA A N 1
ATOM 1037 C CA . ALA A 1 134 ? -6.399 -19.615 -17.249 1.00 63.78 134 ALA A CA 1
ATOM 1038 C C . ALA A 1 134 ? -5.245 -19.459 -16.242 1.00 63.78 134 ALA A C 1
ATOM 1040 O O . ALA A 1 134 ? -4.819 -20.440 -15.631 1.00 63.78 134 ALA A O 1
ATOM 1041 N N . THR A 1 135 ? -4.775 -18.233 -16.011 1.00 64.38 135 THR A N 1
ATOM 1042 C CA . THR A 1 135 ? -3.807 -17.943 -14.950 1.00 64.38 135 THR A CA 1
ATOM 1043 C C . THR A 1 135 ? -4.404 -18.312 -13.593 1.00 64.38 135 THR A C 1
ATOM 1045 O O . THR A 1 135 ? -5.485 -17.858 -13.195 1.00 64.38 135 THR A O 1
ATOM 1048 N N . LEU A 1 136 ? -3.675 -19.171 -12.891 1.00 67.31 136 LEU A N 1
ATOM 1049 C CA . LEU A 1 136 ? -3.996 -19.679 -11.566 1.00 67.31 136 LEU A CA 1
ATOM 1050 C C . LEU A 1 136 ? -3.687 -18.588 -10.532 1.00 67.31 136 LEU A C 1
ATOM 1052 O O . LEU A 1 136 ? -2.615 -17.992 -10.594 1.00 67.31 136 LEU A O 1
ATOM 1056 N N . LEU A 1 137 ? -4.588 -18.341 -9.571 1.00 70.12 137 LEU A N 1
ATOM 1057 C CA . LEU A 1 137 ? -4.256 -17.474 -8.434 1.00 70.12 137 LEU A CA 1
ATOM 1058 C C . LEU A 1 137 ? -3.505 -18.311 -7.398 1.00 70.12 137 LEU A C 1
ATOM 1060 O O . LEU A 1 137 ? -4.084 -19.218 -6.792 1.00 70.12 137 LEU A O 1
ATOM 1064 N N . LEU A 1 138 ? -2.239 -17.990 -7.153 1.00 74.06 138 LEU A N 1
ATOM 1065 C CA . LEU A 1 138 ? -1.478 -18.599 -6.064 1.00 74.06 138 LEU A CA 1
ATOM 1066 C C . LEU A 1 138 ? -1.862 -17.931 -4.738 1.00 74.06 138 LEU A C 1
ATOM 1068 O O . LEU A 1 138 ? -1.440 -16.819 -4.451 1.00 74.06 138 LEU A O 1
ATOM 1072 N N . LEU A 1 139 ? -2.639 -18.581 -3.874 1.00 72.88 139 LEU A N 1
ATOM 1073 C CA . LEU A 1 139 ? -2.917 -18.022 -2.543 1.00 72.88 139 LEU A CA 1
ATOM 1074 C C . LEU A 1 139 ? -1.686 -18.081 -1.638 1.00 72.88 139 LEU A C 1
ATOM 1076 O O . LEU A 1 139 ? -1.415 -17.149 -0.882 1.00 72.88 139 LEU A O 1
ATOM 1080 N N . PHE A 1 140 ? -0.929 -19.170 -1.737 1.00 81.50 140 PHE A N 1
ATOM 1081 C CA . PHE A 1 140 ? 0.279 -19.419 -0.960 1.00 81.50 140 PHE A CA 1
ATOM 1082 C C . PHE A 1 140 ? 1.333 -20.050 -1.866 1.00 81.50 140 PHE A C 1
ATOM 1084 O O . PHE A 1 140 ? 0.993 -20.751 -2.814 1.00 81.50 140 PHE A O 1
ATOM 1091 N N . GL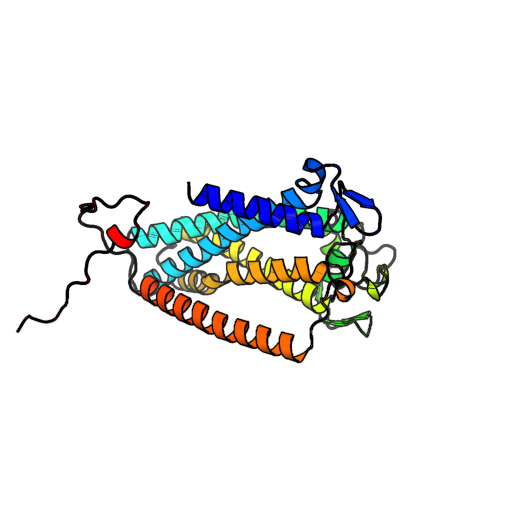Y A 1 141 ? 2.606 -19.802 -1.583 1.00 85.19 141 GLY A N 1
ATOM 1092 C CA . GLY A 1 141 ? 3.719 -20.370 -2.332 1.00 85.19 141 GLY A CA 1
ATOM 1093 C C . GLY A 1 141 ? 5.030 -19.704 -1.943 1.00 85.19 141 GLY A C 1
ATOM 1094 O O . GLY A 1 141 ? 5.045 -18.615 -1.374 1.00 85.19 141 GLY A O 1
ATOM 1095 N N . LEU A 1 142 ? 6.143 -20.363 -2.236 1.00 88.25 142 LEU A N 1
ATOM 1096 C CA . LEU A 1 142 ? 7.475 -19.799 -2.080 1.00 88.25 142 LEU A CA 1
ATOM 1097 C C . LEU A 1 142 ? 8.121 -19.689 -3.464 1.00 88.25 142 LEU A C 1
ATOM 1099 O O . LEU A 1 142 ? 8.640 -20.696 -3.960 1.00 88.25 142 LEU A O 1
ATOM 1103 N N . PRO A 1 143 ? 8.063 -18.509 -4.111 1.00 90.12 143 PRO A N 1
ATOM 1104 C CA . PRO A 1 143 ? 8.773 -18.284 -5.360 1.00 90.12 143 PRO A CA 1
ATOM 1105 C C . PRO A 1 143 ? 10.268 -18.531 -5.163 1.00 90.12 143 PRO A C 1
ATOM 1107 O O . PRO A 1 143 ? 10.850 -18.098 -4.171 1.00 90.12 143 PRO A O 1
ATOM 1110 N N . ASP A 1 144 ? 10.885 -19.240 -6.096 1.00 90.81 144 ASP A N 1
ATOM 1111 C CA . ASP A 1 144 ? 12.312 -19.527 -6.087 1.00 90.81 144 ASP A CA 1
ATOM 1112 C C . ASP A 1 144 ? 12.933 -18.967 -7.363 1.00 90.81 144 ASP A C 1
ATOM 1114 O O . ASP A 1 144 ? 12.647 -19.439 -8.465 1.00 90.81 144 ASP A O 1
ATOM 1118 N N . MET A 1 145 ? 13.769 -17.941 -7.196 1.00 91.81 145 MET A N 1
ATOM 1119 C CA . MET A 1 145 ? 14.406 -17.250 -8.315 1.00 91.81 145 MET A CA 1
ATOM 1120 C C . MET A 1 145 ? 15.501 -18.086 -8.987 1.00 91.81 145 MET A C 1
ATOM 1122 O O . MET A 1 145 ? 15.757 -17.889 -10.171 1.00 91.81 145 MET A O 1
ATOM 1126 N N . GLU A 1 146 ? 16.137 -19.009 -8.261 1.00 89.81 146 GLU A N 1
ATOM 1127 C CA . GLU A 1 146 ? 17.205 -19.860 -8.796 1.00 89.81 146 GLU A CA 1
ATOM 1128 C C . GLU A 1 146 ? 16.626 -21.025 -9.595 1.00 89.81 146 GLU A C 1
ATOM 1130 O O . GLU A 1 146 ? 17.087 -21.323 -10.696 1.00 89.81 146 GLU A O 1
ATOM 1135 N N . GLN A 1 147 ? 15.590 -21.669 -9.053 1.00 90.50 147 GLN A N 1
ATOM 1136 C CA . GLN A 1 147 ? 14.920 -22.799 -9.704 1.00 90.50 147 GLN A CA 1
ATOM 1137 C C . GLN A 1 147 ? 13.844 -22.377 -10.708 1.00 90.50 147 GLN A C 1
ATOM 1139 O O . GLN A 1 147 ? 13.270 -23.239 -11.372 1.00 90.50 147 GLN A O 1
ATOM 1144 N N . GLU A 1 148 ? 13.551 -21.079 -10.789 1.00 90.38 148 GLU A N 1
ATOM 1145 C CA . GLU A 1 148 ? 12.520 -20.486 -11.641 1.00 90.38 148 GLU A CA 1
ATOM 1146 C C . GLU A 1 148 ? 11.166 -21.203 -11.557 1.00 90.38 148 GLU A C 1
ATOM 1148 O O . GLU A 1 148 ? 10.532 -21.526 -12.567 1.00 90.38 148 GLU A O 1
ATOM 1153 N N . ARG A 1 149 ? 10.745 -21.493 -10.325 1.00 88.75 149 ARG A N 1
ATOM 1154 C CA . ARG A 1 149 ? 9.461 -22.126 -10.020 1.00 88.75 149 ARG A CA 1
ATOM 1155 C C . ARG A 1 149 ? 8.960 -21.678 -8.659 1.00 88.75 149 ARG A C 1
ATOM 1157 O O . ARG A 1 149 ? 9.743 -21.283 -7.800 1.00 88.75 149 ARG A O 1
ATOM 1164 N N . THR A 1 150 ? 7.662 -21.811 -8.422 1.00 87.94 150 THR A N 1
ATOM 1165 C CA . THR A 1 150 ? 7.084 -21.558 -7.100 1.00 87.94 150 THR A CA 1
ATOM 1166 C C . THR A 1 150 ? 6.875 -22.874 -6.371 1.00 87.94 150 THR A C 1
ATOM 1168 O O . THR A 1 150 ? 6.190 -23.773 -6.852 1.00 87.94 150 THR A O 1
ATOM 1171 N N . ARG A 1 151 ? 7.530 -23.018 -5.217 1.00 85.44 151 ARG A N 1
ATOM 1172 C CA . ARG A 1 151 ? 7.459 -24.219 -4.380 1.00 85.44 151 ARG A CA 1
ATOM 1173 C C . ARG A 1 151 ? 6.239 -24.138 -3.457 1.00 85.44 151 ARG A C 1
ATOM 1175 O O . ARG A 1 151 ? 5.871 -23.050 -3.024 1.00 85.44 151 ARG A O 1
ATOM 1182 N N . TYR A 1 152 ? 5.658 -25.288 -3.107 1.00 83.31 152 TYR A N 1
ATOM 1183 C CA . TYR A 1 152 ? 4.551 -25.396 -2.139 1.00 83.31 152 TYR A CA 1
ATOM 1184 C C . TYR A 1 152 ? 3.329 -24.518 -2.478 1.00 83.31 152 TYR A C 1
ATOM 1186 O O . TYR A 1 152 ? 2.717 -23.927 -1.588 1.00 83.31 152 TYR A O 1
ATOM 1194 N N . GLY A 1 153 ? 3.011 -24.398 -3.771 1.00 77.12 153 GLY A N 1
ATOM 1195 C CA . GLY A 1 153 ? 1.893 -23.594 -4.258 1.00 77.12 153 GLY A CA 1
ATOM 1196 C C . GLY A 1 153 ? 0.542 -24.140 -3.793 1.00 77.12 153 GLY A C 1
ATOM 1197 O O . GLY A 1 153 ? 0.242 -25.312 -4.011 1.00 77.12 153 GLY A O 1
ATOM 1198 N N . LEU A 1 154 ? -0.274 -23.287 -3.170 1.00 77.94 154 LEU A N 1
ATOM 1199 C CA . LEU A 1 154 ? -1.710 -23.510 -3.017 1.00 77.94 154 LEU A CA 1
ATOM 1200 C C . LEU A 1 154 ? -2.426 -22.634 -4.040 1.00 77.94 154 LEU A C 1
ATOM 1202 O O . LEU A 1 154 ? -2.408 -21.406 -3.934 1.00 77.94 154 LEU A O 1
ATOM 1206 N N . GLU A 1 155 ? -3.050 -23.273 -5.019 1.00 77.44 155 GLU A N 1
ATOM 1207 C CA . GLU A 1 155 ? -3.561 -22.615 -6.217 1.00 77.44 155 GLU A CA 1
ATOM 1208 C C . GLU A 1 155 ? -5.086 -22.712 -6.268 1.00 77.44 155 GLU A C 1
ATOM 1210 O O . GLU A 1 155 ? -5.662 -23.763 -5.980 1.00 77.44 155 GLU A O 1
ATOM 1215 N N . ILE A 1 156 ? -5.747 -21.616 -6.646 1.00 71.44 156 ILE A N 1
ATOM 1216 C CA . ILE A 1 156 ? -7.164 -21.632 -7.018 1.00 71.44 156 ILE A CA 1
ATOM 1217 C C . ILE A 1 156 ? -7.260 -21.444 -8.537 1.00 71.44 156 ILE A C 1
ATOM 1219 O O . ILE A 1 156 ? -6.876 -20.379 -9.042 1.00 71.44 156 ILE A O 1
ATOM 1223 N N . PRO A 1 157 ? -7.784 -22.440 -9.278 1.00 65.31 157 PRO A N 1
ATOM 1224 C CA . PRO A 1 157 ? -7.918 -22.346 -10.725 1.00 65.31 157 PRO A CA 1
ATOM 1225 C C . PRO A 1 157 ? -8.783 -21.166 -11.178 1.00 65.31 157 PRO A C 1
ATOM 1227 O O . PRO A 1 157 ? -9.791 -20.856 -10.545 1.00 65.31 157 PRO A O 1
ATOM 1230 N N . ALA A 1 158 ? -8.395 -20.528 -12.290 1.00 60.38 158 ALA A N 1
ATOM 1231 C CA . ALA A 1 158 ? -9.109 -19.452 -13.001 1.00 60.38 158 ALA A CA 1
ATOM 1232 C C . ALA A 1 158 ? -9.392 -18.144 -12.230 1.00 60.38 158 ALA A C 1
ATOM 1234 O O . ALA A 1 158 ? -9.779 -17.145 -12.840 1.00 60.38 158 ALA A O 1
ATOM 1235 N N . LEU A 1 159 ? -9.164 -18.105 -10.915 1.00 63.19 159 LEU A N 1
ATOM 1236 C CA . LEU A 1 159 ? -9.389 -16.910 -10.102 1.00 63.19 159 LEU A CA 1
ATOM 1237 C C . LEU A 1 159 ? -8.366 -15.800 -10.412 1.00 63.19 159 LEU A C 1
ATOM 1239 O O . LEU A 1 159 ? -8.707 -14.624 -10.325 1.00 63.19 159 LEU A O 1
ATOM 1243 N N . GLY A 1 160 ? -7.148 -16.163 -10.832 1.00 61.09 160 GLY A N 1
ATOM 1244 C CA . GLY A 1 160 ? -6.086 -15.212 -11.177 1.00 61.09 160 GLY A CA 1
ATOM 1245 C C . GLY A 1 160 ? -6.435 -14.425 -12.434 1.00 61.09 160 GLY A C 1
ATOM 1246 O O . GLY A 1 160 ? -6.433 -13.198 -12.414 1.00 61.09 160 GLY A O 1
ATOM 1247 N N . SER A 1 161 ? -6.854 -15.115 -13.499 1.00 60.44 161 SER A N 1
ATOM 1248 C CA . SER A 1 161 ? -7.376 -14.469 -14.710 1.00 60.44 161 SER A CA 1
ATOM 1249 C C . SER A 1 161 ? -8.615 -13.615 -14.435 1.00 60.44 161 SER A C 1
ATOM 1251 O O . SER A 1 161 ? -8.699 -12.492 -14.939 1.00 60.44 161 SER A O 1
ATOM 1253 N N . LEU A 1 162 ? -9.555 -14.093 -13.612 1.00 56.25 162 LEU A N 1
ATOM 1254 C CA . LEU A 1 162 ? -10.776 -13.344 -13.312 1.00 56.25 162 LEU A CA 1
ATOM 1255 C C . LEU A 1 162 ? -10.480 -12.020 -12.598 1.00 56.25 162 LEU A C 1
ATOM 1257 O O . LEU A 1 162 ? -11.072 -11.008 -12.954 1.00 56.25 162 LEU A O 1
ATOM 1261 N N . ILE A 1 16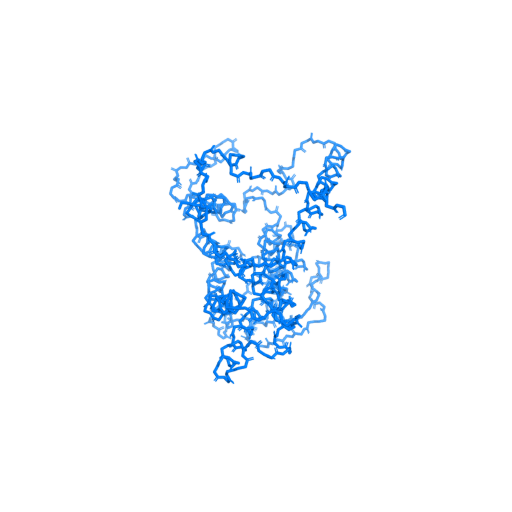3 ? -9.566 -12.025 -11.628 1.00 66.25 163 ILE A N 1
ATOM 1262 C CA . ILE A 1 163 ? -9.201 -10.824 -10.867 1.00 66.25 163 ILE A CA 1
ATOM 1263 C C . ILE A 1 163 ? -8.300 -9.909 -11.704 1.00 66.25 163 ILE A C 1
ATOM 1265 O O . ILE A 1 163 ? -8.567 -8.726 -11.830 1.00 66.25 163 ILE A O 1
ATOM 1269 N N . LEU A 1 164 ? -7.248 -10.444 -12.327 1.00 66.50 164 LEU A N 1
ATOM 1270 C CA . LEU A 1 164 ? -6.208 -9.616 -12.950 1.00 66.50 164 LEU A CA 1
ATOM 1271 C C . LEU A 1 164 ? -6.508 -9.192 -14.383 1.00 66.50 164 LEU A C 1
ATOM 1273 O O . LEU A 1 164 ? -5.868 -8.280 -14.894 1.00 66.50 164 LEU A O 1
ATOM 1277 N N . THR A 1 165 ? -7.426 -9.871 -15.068 1.00 66.62 165 THR A N 1
ATOM 1278 C CA . THR A 1 165 ? -7.743 -9.574 -16.475 1.00 66.62 165 THR A CA 1
ATOM 1279 C C . THR A 1 165 ? -9.232 -9.364 -16.726 1.00 66.62 165 THR A C 1
ATOM 1281 O O . THR A 1 165 ? -9.616 -9.096 -17.867 1.00 66.62 165 THR A O 1
ATOM 1284 N N . HIS A 1 166 ? -10.075 -9.515 -15.694 1.00 73.31 166 HIS A N 1
ATOM 1285 C CA . HIS A 1 166 ? -11.537 -9.527 -15.813 1.00 73.31 166 HIS A CA 1
ATOM 1286 C C . HIS A 1 166 ? -12.050 -10.485 -16.901 1.00 73.31 166 HIS A C 1
ATOM 1288 O O . HIS A 1 166 ? -13.067 -10.245 -17.551 1.00 73.31 166 HIS A O 1
ATOM 1294 N N . SER A 1 167 ? -11.330 -11.588 -17.113 1.00 69.00 167 SER A N 1
ATOM 1295 C CA . SER A 1 167 ? -11.641 -12.609 -18.108 1.00 69.00 167 SER A CA 1
ATOM 1296 C C . SER A 1 167 ? -11.352 -13.988 -17.539 1.00 69.00 167 SER A C 1
ATOM 1298 O O . SER A 1 167 ? -10.393 -14.178 -16.804 1.00 69.00 167 SER A O 1
ATOM 1300 N N . LEU A 1 168 ? -12.158 -14.978 -17.913 1.00 61.88 168 LEU A N 1
ATOM 1301 C CA . LEU A 1 168 ? -11.944 -16.369 -17.506 1.00 61.88 168 LEU A CA 1
ATOM 1302 C C . LEU A 1 168 ? -10.837 -17.066 -18.311 1.00 61.88 168 LEU A C 1
ATOM 1304 O O . LEU A 1 168 ? -10.467 -18.186 -17.977 1.00 61.88 168 LEU A O 1
ATOM 1308 N N . HIS A 1 169 ? -10.326 -16.432 -19.373 1.00 64.69 169 HIS A N 1
ATOM 1309 C CA . HIS A 1 169 ? -9.466 -17.096 -20.362 1.00 64.69 169 HIS A CA 1
ATOM 1310 C C . HIS A 1 169 ? -8.184 -16.334 -20.710 1.00 64.69 169 HIS A C 1
ATOM 1312 O O . HIS A 1 169 ? -7.311 -16.894 -21.367 1.00 64.69 169 HIS A O 1
ATOM 1318 N N . LYS A 1 170 ? -8.052 -15.059 -20.319 1.00 67.62 170 LYS A N 1
ATOM 1319 C CA . LYS A 1 170 ? -6.831 -14.296 -20.609 1.00 67.62 170 LYS A CA 1
ATOM 1320 C C . LYS A 1 170 ? -5.737 -14.654 -19.613 1.00 67.62 170 LYS A C 1
ATOM 1322 O O . LYS A 1 170 ? -5.960 -14.642 -18.403 1.00 67.62 170 LYS A O 1
ATOM 1327 N N . GLN A 1 171 ? -4.558 -14.946 -20.143 1.00 74.75 171 GLN A N 1
ATOM 1328 C CA . GLN A 1 171 ? -3.370 -15.187 -19.341 1.00 74.75 171 GLN A CA 1
ATOM 1329 C C . GLN A 1 171 ? -2.668 -13.878 -19.003 1.00 74.75 171 GLN A C 1
ATOM 1331 O O . GLN A 1 171 ? -2.628 -12.941 -19.802 1.00 74.75 171 GLN A O 1
ATOM 1336 N N . VAL A 1 172 ? -2.113 -13.840 -17.803 1.00 79.38 172 VAL A N 1
ATOM 1337 C CA . VAL A 1 172 ? -1.201 -12.804 -17.333 1.00 79.38 172 VAL A CA 1
ATOM 1338 C C . VAL A 1 172 ? 0.227 -13.210 -17.713 1.00 79.38 172 VAL A C 1
ATOM 1340 O O . VAL A 1 172 ? 0.533 -14.401 -17.658 1.00 79.38 172 VAL A O 1
ATOM 1343 N N . PRO A 1 173 ? 1.113 -12.270 -18.085 1.00 83.00 173 PRO A N 1
ATOM 1344 C CA . PRO A 1 173 ? 2.512 -12.577 -18.373 1.00 83.00 173 PRO A CA 1
ATOM 1345 C C . PRO A 1 173 ? 3.189 -13.342 -17.233 1.00 83.00 173 PRO A C 1
ATOM 1347 O O . PRO A 1 173 ? 2.958 -13.060 -16.055 1.00 83.00 173 PRO A O 1
ATOM 1350 N N . ALA A 1 174 ? 4.030 -14.304 -17.589 1.00 88.69 174 ALA A N 1
ATOM 1351 C CA . ALA A 1 174 ? 4.774 -15.120 -16.647 1.00 88.69 174 ALA A CA 1
ATOM 1352 C C . ALA A 1 174 ? 6.187 -14.562 -16.432 1.00 88.69 174 ALA A C 1
ATOM 1354 O O . ALA A 1 174 ? 6.731 -13.842 -17.267 1.00 88.69 174 ALA A O 1
ATOM 1355 N N . LEU A 1 175 ? 6.828 -14.902 -15.311 1.00 89.12 175 LEU A N 1
ATOM 1356 C CA . LEU A 1 175 ? 8.169 -14.395 -15.002 1.00 89.12 175 LEU A CA 1
ATOM 1357 C C . LEU A 1 175 ? 9.209 -14.789 -16.060 1.00 89.12 175 LEU A C 1
ATOM 1359 O O . LEU A 1 175 ? 10.114 -13.997 -16.324 1.00 89.12 175 LEU A O 1
ATOM 1363 N N . LYS A 1 176 ? 9.088 -15.973 -16.681 1.00 92.25 176 LYS A N 1
ATOM 1364 C CA . LYS A 1 176 ? 10.024 -16.405 -17.732 1.00 92.25 176 LYS A CA 1
ATOM 1365 C C . LYS A 1 176 ? 9.861 -15.670 -19.060 1.00 92.25 176 LYS A C 1
ATOM 1367 O O . LYS A 1 176 ? 10.786 -15.733 -19.865 1.00 92.25 176 LYS A O 1
ATOM 1372 N N . ASP A 1 177 ? 8.781 -14.913 -19.242 1.00 91.25 177 ASP A N 1
ATOM 1373 C CA . ASP A 1 177 ? 8.582 -14.078 -20.432 1.00 91.25 177 ASP A CA 1
ATOM 1374 C C . ASP A 1 177 ? 9.531 -12.861 -20.441 1.00 91.25 177 ASP A C 1
ATOM 1376 O O . ASP A 1 177 ? 9.726 -12.226 -21.475 1.00 91.25 177 ASP A O 1
ATOM 1380 N N . PHE A 1 178 ? 10.157 -12.544 -19.300 1.00 92.25 178 PHE A N 1
ATOM 1381 C CA . PHE A 1 178 ? 11.096 -11.430 -19.143 1.00 92.25 178 PHE A CA 1
ATOM 1382 C C . PHE A 1 178 ? 12.544 -11.924 -19.001 1.00 92.25 178 PHE A C 1
ATOM 1384 O O . PHE A 1 178 ? 12.760 -12.985 -18.408 1.00 92.25 178 PHE A O 1
ATOM 1391 N N . PRO A 1 179 ? 13.562 -11.168 -19.453 1.00 93.56 179 PRO A N 1
ATOM 1392 C CA . PRO A 1 179 ? 14.969 -11.467 -19.170 1.00 93.56 179 PRO A CA 1
ATOM 1393 C C . PRO A 1 179 ? 15.251 -11.546 -17.665 1.00 93.56 179 PRO A C 1
ATOM 1395 O O . PRO A 1 179 ? 14.655 -10.810 -16.877 1.00 93.56 179 PRO A O 1
ATOM 1398 N N . LYS A 1 180 ? 16.165 -12.427 -17.239 1.00 92.62 180 LYS A N 1
ATOM 1399 C CA . LYS A 1 180 ? 16.470 -12.660 -15.810 1.00 92.62 180 LYS A CA 1
ATOM 1400 C C . LYS A 1 180 ? 16.888 -11.379 -15.089 1.00 92.62 180 LYS A C 1
ATOM 1402 O O . LYS A 1 180 ? 16.485 -11.149 -13.954 1.00 92.62 180 LYS A O 1
ATOM 1407 N N . GLU A 1 181 ? 17.670 -10.556 -15.766 1.00 92.06 181 GLU A N 1
ATOM 1408 C CA . GLU A 1 181 ? 18.204 -9.278 -15.315 1.00 92.06 181 GLU A CA 1
ATOM 1409 C C . GLU A 1 181 ? 17.160 -8.164 -15.198 1.00 92.06 181 GLU A C 1
ATOM 1411 O O . GLU A 1 181 ? 17.493 -7.108 -14.670 1.00 92.06 181 GLU A O 1
ATOM 1416 N N . ASP A 1 182 ? 15.932 -8.378 -15.677 1.00 93.56 182 ASP A N 1
ATOM 1417 C CA . ASP A 1 182 ? 14.840 -7.397 -15.637 1.00 93.56 182 ASP A CA 1
ATOM 1418 C C . ASP A 1 182 ? 13.718 -7.797 -14.678 1.00 93.56 182 ASP A C 1
ATOM 1420 O O . ASP A 1 182 ? 12.803 -7.010 -14.422 1.00 93.56 182 ASP A O 1
ATOM 1424 N N . ARG A 1 183 ? 13.790 -9.008 -14.118 1.00 93.69 183 ARG A N 1
ATOM 1425 C CA . ARG A 1 183 ? 12.792 -9.520 -13.182 1.00 93.69 183 ARG A CA 1
ATOM 1426 C C . ARG A 1 183 ? 13.002 -8.899 -11.798 1.00 93.69 183 ARG A C 1
ATOM 1428 O O . ARG A 1 183 ? 14.117 -8.949 -11.268 1.00 93.69 183 ARG A O 1
ATOM 1435 N N . PRO A 1 184 ? 11.943 -8.386 -11.151 1.00 94.69 184 PRO A N 1
ATOM 1436 C CA . PRO A 1 184 ? 12.018 -8.029 -9.743 1.00 94.69 184 PRO A CA 1
ATOM 1437 C C . PRO A 1 184 ? 12.185 -9.286 -8.880 1.00 94.69 184 PRO A C 1
ATOM 1439 O O . PRO A 1 184 ? 11.875 -10.409 -9.288 1.00 94.69 184 PRO A O 1
ATOM 1442 N N . TYR A 1 185 ? 12.634 -9.097 -7.640 1.00 95.19 185 TYR A N 1
ATOM 1443 C CA . TYR A 1 185 ? 12.760 -10.189 -6.677 1.00 95.19 185 TYR A CA 1
ATOM 1444 C C . TYR A 1 185 ? 11.373 -10.683 -6.226 1.00 95.19 185 TYR A C 1
ATOM 1446 O O . TYR A 1 185 ? 10.793 -10.174 -5.261 1.00 95.19 185 TYR A O 1
ATOM 1454 N N . SER A 1 186 ? 10.842 -11.682 -6.941 1.00 93.56 186 SER A N 1
ATOM 1455 C CA . SER A 1 186 ? 9.477 -12.194 -6.766 1.00 93.56 186 SER A CA 1
ATOM 1456 C C . SER A 1 186 ? 9.125 -12.604 -5.332 1.00 93.56 186 SER A C 1
ATOM 1458 O O . SER A 1 186 ? 8.037 -12.228 -4.906 1.00 93.56 186 SER A O 1
ATOM 1460 N N . PRO A 1 187 ? 9.987 -13.259 -4.525 1.00 94.12 187 PRO A N 1
ATOM 1461 C CA . PRO A 1 187 ? 9.600 -13.677 -3.175 1.00 94.12 187 PRO A CA 1
ATOM 1462 C C . PRO A 1 187 ? 9.135 -12.515 -2.290 1.00 94.12 187 PRO A C 1
ATOM 1464 O O . PRO A 1 187 ? 8.121 -12.624 -1.603 1.00 94.12 187 PRO A O 1
ATOM 1467 N N . ALA A 1 188 ? 9.836 -11.378 -2.329 1.00 95.25 188 ALA A N 1
ATOM 1468 C CA . ALA A 1 188 ? 9.447 -10.216 -1.537 1.00 95.25 188 ALA A CA 1
ATOM 1469 C C . ALA A 1 188 ? 8.158 -9.571 -2.064 1.00 95.25 188 ALA A C 1
ATOM 1471 O O . ALA A 1 188 ? 7.283 -9.212 -1.275 1.00 95.25 188 ALA A O 1
ATOM 1472 N N . VAL A 1 189 ? 8.017 -9.455 -3.387 1.00 95.44 189 VAL A N 1
ATOM 1473 C CA . VAL A 1 189 ? 6.834 -8.866 -4.036 1.00 95.44 189 VAL A CA 1
ATOM 1474 C C . VAL A 1 189 ? 5.586 -9.724 -3.783 1.00 95.44 189 VAL A C 1
ATOM 1476 O O . VAL A 1 189 ? 4.557 -9.210 -3.353 1.00 95.44 189 VAL A O 1
ATOM 1479 N N . PHE A 1 190 ? 5.702 -11.040 -3.945 1.00 94.44 190 PHE A N 1
ATOM 1480 C CA . PHE A 1 190 ? 4.650 -12.027 -3.712 1.00 94.44 190 PHE A CA 1
ATOM 1481 C C . PHE A 1 190 ? 4.098 -11.961 -2.281 1.00 94.44 190 PHE A C 1
ATOM 1483 O O . PHE A 1 190 ? 2.883 -11.867 -2.074 1.00 94.44 190 PHE A O 1
ATOM 1490 N N . TRP A 1 191 ? 4.975 -11.996 -1.272 1.00 95.19 191 TRP A N 1
ATOM 1491 C CA . TRP A 1 191 ? 4.547 -12.003 0.130 1.00 95.19 191 TRP A CA 1
ATOM 1492 C C . TRP A 1 191 ? 4.031 -10.651 0.598 1.00 95.19 191 TRP A C 1
ATOM 1494 O O . TRP A 1 191 ? 3.020 -10.591 1.299 1.00 95.19 191 TRP A O 1
ATOM 1504 N N . SER A 1 192 ? 4.689 -9.565 0.194 1.00 97.06 192 SER A N 1
ATOM 1505 C CA . SER A 1 192 ? 4.236 -8.221 0.547 1.00 97.06 192 SER A CA 1
ATOM 1506 C C . SER A 1 192 ? 2.855 -7.919 -0.048 1.00 97.06 192 SER A C 1
ATOM 1508 O O . SER A 1 192 ? 1.987 -7.426 0.674 1.00 97.06 192 SER A O 1
ATOM 1510 N N . PHE A 1 193 ? 2.571 -8.341 -1.284 1.00 95.31 193 PHE A N 1
ATOM 1511 C CA . PHE A 1 193 ? 1.234 -8.201 -1.864 1.00 95.31 193 PHE A CA 1
ATOM 1512 C C . PHE A 1 193 ? 0.167 -8.969 -1.068 1.00 95.31 193 PHE A C 1
ATOM 1514 O O . PHE A 1 193 ? -0.883 -8.418 -0.740 1.00 95.31 193 PHE A O 1
ATOM 1521 N N . ARG A 1 194 ? 0.444 -10.221 -0.681 1.00 94.12 194 ARG A N 1
ATOM 1522 C CA . ARG A 1 194 ? -0.496 -11.053 0.097 1.00 94.12 194 ARG A CA 1
ATOM 1523 C C . ARG A 1 194 ? -0.762 -10.500 1.485 1.00 94.12 194 ARG A C 1
ATOM 1525 O O . ARG A 1 194 ? -1.907 -10.504 1.928 1.00 94.12 194 ARG A O 1
ATOM 1532 N N . ILE A 1 195 ? 0.268 -9.986 2.154 1.00 96.75 195 ILE A N 1
ATOM 1533 C CA . ILE A 1 195 ? 0.103 -9.293 3.434 1.00 96.75 195 ILE A CA 1
ATOM 1534 C C . ILE A 1 195 ? -0.791 -8.063 3.239 1.00 96.75 195 ILE A C 1
ATOM 1536 O O . ILE A 1 195 ? -1.756 -7.893 3.980 1.00 96.75 195 ILE A O 1
ATOM 1540 N N . MET A 1 196 ? -0.528 -7.239 2.222 1.00 97.31 196 MET A N 1
ATOM 1541 C CA . MET A 1 196 ? -1.329 -6.048 1.927 1.00 97.31 196 MET A CA 1
ATOM 1542 C C . MET A 1 196 ? -2.805 -6.392 1.678 1.00 97.31 196 MET A C 1
ATOM 1544 O O . MET A 1 196 ? -3.684 -5.843 2.347 1.00 97.31 196 MET A O 1
ATOM 1548 N N . VAL A 1 197 ? -3.083 -7.318 0.755 1.00 94.56 197 VAL A N 1
ATOM 1549 C CA . VAL A 1 197 ? -4.452 -7.736 0.413 1.00 94.56 197 VAL A CA 1
ATOM 1550 C C . VAL A 1 197 ? -5.127 -8.415 1.603 1.00 94.56 197 VAL A C 1
ATOM 1552 O O . VAL A 1 197 ? -6.271 -8.093 1.916 1.00 94.56 197 VAL A O 1
ATOM 1555 N N . GLY A 1 198 ? -4.416 -9.287 2.322 1.00 95.69 198 GLY A N 1
ATOM 1556 C CA . GLY A 1 198 ? -4.922 -9.959 3.518 1.00 95.69 198 GLY A CA 1
ATOM 1557 C C . GLY A 1 198 ? -5.363 -8.971 4.597 1.00 95.69 198 GLY A C 1
ATOM 1558 O O . GLY A 1 198 ? -6.475 -9.079 5.113 1.00 95.69 198 GLY A O 1
ATOM 1559 N N . MET A 1 199 ? -4.554 -7.945 4.880 1.00 98.06 199 MET A N 1
ATOM 1560 C CA . MET A 1 199 ? -4.946 -6.882 5.811 1.00 98.06 199 MET A CA 1
ATOM 1561 C C . MET A 1 199 ? -6.130 -6.058 5.281 1.00 98.06 199 MET A C 1
ATOM 1563 O O . MET A 1 199 ? -7.007 -5.693 6.064 1.00 98.06 199 MET A O 1
ATOM 1567 N N . GLY A 1 200 ? -6.203 -5.805 3.970 1.00 96.94 200 GLY A N 1
ATOM 1568 C CA . GLY A 1 200 ? -7.355 -5.177 3.308 1.00 96.94 200 GLY A CA 1
ATOM 1569 C C . GLY A 1 200 ? -8.660 -5.945 3.527 1.00 96.94 200 GLY A C 1
ATOM 1570 O O . GLY A 1 200 ? -9.648 -5.383 4.003 1.00 96.94 200 GLY A O 1
ATOM 1571 N N . VAL A 1 201 ? -8.644 -7.251 3.265 1.00 96.75 201 VAL A N 1
ATOM 1572 C CA . VAL A 1 201 ? -9.791 -8.146 3.474 1.00 96.75 201 VAL A CA 1
ATOM 1573 C C . VAL A 1 201 ? -10.182 -8.203 4.952 1.00 96.75 201 VAL A C 1
ATOM 1575 O O . VAL A 1 201 ? -11.369 -8.128 5.272 1.00 96.75 201 VAL A O 1
ATOM 1578 N N . LEU A 1 202 ? -9.213 -8.255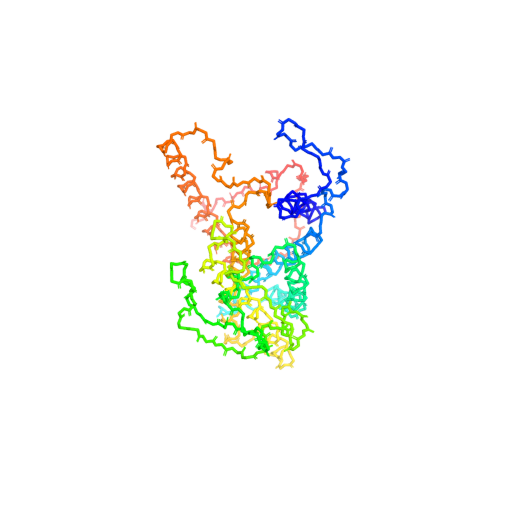 5.871 1.00 97.88 202 LEU A N 1
ATOM 1579 C CA . LEU A 1 202 ? -9.486 -8.204 7.311 1.00 97.88 202 LEU A CA 1
ATOM 1580 C C . LEU A 1 202 ? -10.132 -6.878 7.740 1.00 97.88 202 LEU A C 1
ATOM 1582 O O . LEU A 1 202 ? -11.029 -6.885 8.583 1.00 97.88 202 LEU A O 1
ATOM 1586 N N . MET A 1 203 ? -9.729 -5.745 7.155 1.00 98.38 203 MET A N 1
ATOM 1587 C CA . MET A 1 203 ? -10.363 -4.444 7.409 1.00 98.38 203 MET A CA 1
ATOM 1588 C C . MET A 1 203 ? -11.813 -4.404 6.901 1.00 98.38 203 MET A C 1
ATOM 1590 O O . MET A 1 203 ? -12.690 -3.902 7.606 1.00 98.38 203 MET A O 1
ATOM 1594 N N . ILE A 1 204 ? -12.095 -4.991 5.733 1.00 98.25 204 ILE A N 1
ATOM 1595 C CA . ILE A 1 204 ? -13.467 -5.142 5.216 1.00 98.25 204 ILE A CA 1
ATOM 1596 C C . ILE A 1 204 ? -14.294 -6.034 6.150 1.00 98.25 204 ILE A C 1
ATOM 1598 O O . ILE A 1 204 ? -15.399 -5.661 6.548 1.00 98.25 204 ILE A O 1
ATOM 1602 N N . ALA A 1 205 ? -13.746 -7.181 6.560 1.00 98.06 205 ALA A N 1
ATOM 1603 C CA . ALA A 1 205 ? -14.399 -8.093 7.494 1.00 98.06 205 ALA A CA 1
ATOM 1604 C C . ALA A 1 205 ? -14.706 -7.407 8.836 1.00 98.06 205 ALA A C 1
ATOM 1606 O O . ALA A 1 205 ? -15.804 -7.562 9.370 1.00 98.06 205 ALA A O 1
ATOM 1607 N N . LEU A 1 206 ? -13.784 -6.589 9.354 1.00 98.19 206 LEU A N 1
ATOM 1608 C CA . LEU A 1 206 ? -14.005 -5.763 10.543 1.00 98.19 206 LEU A CA 1
ATOM 1609 C C . LEU A 1 206 ? -15.180 -4.796 10.348 1.00 98.19 206 LEU A C 1
ATOM 1611 O O . LEU A 1 206 ? -16.061 -4.728 11.209 1.00 98.19 206 LEU A O 1
ATOM 1615 N N . GLY A 1 207 ? -15.231 -4.104 9.208 1.00 97.94 207 GLY A N 1
ATOM 1616 C CA . GLY A 1 207 ? -16.343 -3.236 8.827 1.00 97.94 207 GLY A CA 1
ATOM 1617 C C . GLY A 1 207 ? -17.686 -3.972 8.817 1.00 97.94 207 GLY A C 1
ATOM 1618 O O . GLY A 1 207 ? -18.627 -3.543 9.489 1.00 97.94 207 GLY A O 1
ATOM 1619 N N . ILE A 1 208 ? -17.771 -5.119 8.140 1.00 98.00 208 ILE A N 1
ATOM 1620 C CA . ILE A 1 208 ? -18.993 -5.938 8.041 1.00 98.00 208 ILE A CA 1
ATOM 1621 C C . ILE A 1 208 ? -19.430 -6.455 9.420 1.00 98.00 208 ILE A C 1
ATOM 1623 O O . ILE A 1 208 ? -20.589 -6.287 9.812 1.00 98.00 208 ILE A O 1
ATOM 1627 N N . CYS A 1 209 ? -18.503 -7.018 10.201 1.00 97.56 209 CYS A N 1
ATOM 1628 C CA . CYS A 1 209 ? -18.762 -7.469 11.570 1.00 97.56 209 CYS A CA 1
ATOM 1629 C C . CYS A 1 209 ? -19.280 -6.328 12.454 1.00 97.56 209 CYS A C 1
ATOM 1631 O O . CYS A 1 209 ? -20.202 -6.523 13.253 1.00 97.56 209 CYS A O 1
ATOM 1633 N N . SER A 1 210 ? -18.732 -5.121 12.290 1.00 97.44 210 SER A N 1
ATOM 1634 C CA . SER A 1 210 ? -19.186 -3.941 13.022 1.00 97.44 210 SER A CA 1
ATOM 1635 C C . SER A 1 210 ? -20.627 -3.557 12.664 1.00 97.44 210 SER A C 1
ATOM 1637 O O . SER A 1 210 ? -21.416 -3.242 13.557 1.00 97.44 210 SER A O 1
ATOM 1639 N N . ALA A 1 211 ? -21.003 -3.631 11.383 1.00 97.50 211 ALA A N 1
ATOM 1640 C CA . ALA A 1 211 ? -22.350 -3.326 10.913 1.00 97.50 211 ALA A CA 1
ATOM 1641 C C . ALA A 1 211 ? -23.364 -4.332 11.470 1.00 97.50 211 ALA A C 1
ATOM 1643 O O . ALA A 1 211 ? -24.405 -3.945 12.007 1.00 97.50 211 ALA A O 1
ATOM 1644 N N . TRP A 1 212 ? -23.014 -5.618 11.439 1.00 97.31 212 TRP A N 1
ATOM 1645 C CA . TRP A 1 212 ? -23.839 -6.682 12.002 1.00 97.31 212 TRP A CA 1
ATOM 1646 C C . TRP A 1 212 ? -24.039 -6.526 13.519 1.00 97.31 212 TRP A C 1
ATOM 1648 O O . TRP A 1 212 ? -25.167 -6.577 14.017 1.00 97.31 212 TRP A O 1
ATOM 1658 N N . LEU A 1 213 ? -22.974 -6.245 14.276 1.00 96.88 213 LEU A N 1
ATOM 1659 C CA . LEU A 1 213 ? -23.080 -6.004 15.720 1.00 96.88 213 LEU A CA 1
ATOM 1660 C C . LEU A 1 213 ? -23.822 -4.710 16.058 1.00 96.88 213 LEU A C 1
ATOM 1662 O O . LEU A 1 213 ? -24.494 -4.645 17.091 1.00 96.88 213 LEU A O 1
ATOM 1666 N N . ARG A 1 214 ? -23.730 -3.690 15.201 1.00 96.69 214 ARG A N 1
ATOM 1667 C CA . ARG A 1 214 ? -24.512 -2.456 15.324 1.00 96.69 214 ARG A CA 1
ATOM 1668 C C . ARG A 1 214 ? -26.001 -2.742 15.163 1.00 96.69 214 ARG A C 1
ATOM 1670 O O . ARG A 1 214 ? -26.776 -2.313 16.013 1.00 96.69 214 ARG A O 1
ATOM 1677 N N . TYR A 1 215 ? -26.384 -3.529 14.157 1.00 95.75 215 TYR A N 1
ATOM 1678 C CA . TYR A 1 215 ? -27.766 -3.980 13.966 1.00 95.75 215 TYR A CA 1
ATOM 1679 C C . TYR A 1 215 ? -28.287 -4.763 15.183 1.00 95.75 215 TYR A C 1
ATOM 1681 O O . TYR A 1 215 ? -29.396 -4.530 15.659 1.00 95.75 215 TYR A O 1
ATOM 1689 N N . ARG A 1 216 ? -27.446 -5.618 15.778 1.00 95.44 216 ARG A N 1
ATOM 1690 C CA . ARG A 1 216 ? -27.768 -6.381 16.999 1.00 95.44 216 ARG A CA 1
ATOM 1691 C C . ARG A 1 216 ? -27.653 -5.569 18.298 1.00 95.44 216 ARG A C 1
ATOM 1693 O O . ARG A 1 216 ? -27.794 -6.151 19.370 1.00 95.44 216 ARG A O 1
ATOM 1700 N N . ARG A 1 217 ? -27.374 -4.258 18.230 1.00 93.94 217 ARG A N 1
ATOM 1701 C CA . ARG A 1 217 ? -27.156 -3.351 19.380 1.00 93.94 217 ARG A CA 1
ATOM 1702 C C . ARG A 1 217 ? -26.062 -3.817 20.359 1.00 93.94 217 ARG A C 1
ATOM 1704 O O . ARG A 1 217 ? -26.104 -3.498 21.542 1.00 93.94 217 ARG A O 1
ATOM 1711 N N . ARG A 1 218 ? -25.064 -4.568 19.877 1.00 93.69 218 ARG A N 1
ATOM 1712 C CA . ARG A 1 218 ? -23.969 -5.156 20.681 1.00 93.69 218 ARG A CA 1
ATOM 1713 C C . ARG A 1 218 ? -22.576 -4.622 20.343 1.00 93.69 218 ARG A C 1
ATOM 1715 O O . ARG A 1 218 ? -21.602 -5.079 20.937 1.00 93.69 218 ARG A O 1
ATOM 1722 N N . LEU A 1 219 ? -22.470 -3.653 19.430 1.00 93.50 219 LEU A N 1
ATOM 1723 C CA . LEU A 1 219 ? -21.194 -3.098 18.955 1.00 93.50 219 LEU A CA 1
ATOM 1724 C C . LEU A 1 219 ? -20.243 -2.695 20.094 1.00 93.50 219 LEU A C 1
ATOM 1726 O O . LEU A 1 219 ? -19.065 -3.033 20.059 1.00 93.50 219 LEU A O 1
ATOM 1730 N N . TYR A 1 220 ? -20.764 -2.017 21.118 1.00 95.12 220 TYR A N 1
ATOM 1731 C CA . TYR A 1 220 ? -19.959 -1.485 22.221 1.00 95.12 220 TYR A CA 1
ATOM 1732 C C . TYR A 1 220 ? -19.739 -2.472 23.370 1.00 95.12 220 TYR A C 1
ATOM 1734 O O . TYR A 1 220 ? -18.964 -2.172 24.267 1.00 95.12 220 TYR A O 1
ATOM 1742 N N . HIS A 1 221 ? -20.380 -3.645 23.353 1.00 93.31 221 HIS A N 1
ATOM 1743 C CA . HIS A 1 221 ? -20.377 -4.584 24.486 1.00 93.31 221 HIS A CA 1
ATOM 1744 C C . HIS A 1 221 ? -19.776 -5.958 24.149 1.00 93.31 221 HIS A C 1
ATOM 1746 O O . HIS A 1 221 ? -19.468 -6.743 25.043 1.00 93.31 221 HIS A O 1
ATOM 1752 N N . SER A 1 222 ? -19.592 -6.273 22.865 1.00 95.12 222 SER A N 1
ATOM 1753 C CA . SER A 1 222 ? -19.009 -7.543 22.426 1.00 95.12 222 SER A CA 1
ATOM 1754 C C . SER A 1 222 ? -17.493 -7.572 22.660 1.00 95.12 222 SER A C 1
ATOM 1756 O O . SER A 1 222 ? -16.728 -7.044 21.853 1.00 95.12 222 SER A O 1
ATOM 1758 N N . ARG A 1 223 ? -17.042 -8.229 23.740 1.00 95.19 223 ARG A N 1
ATOM 1759 C CA . ARG A 1 223 ? -15.603 -8.388 24.042 1.00 95.19 223 ARG A CA 1
ATOM 1760 C C . ARG A 1 223 ? -14.809 -9.042 22.900 1.00 95.19 223 ARG A C 1
ATOM 1762 O O . ARG A 1 223 ? -13.732 -8.529 22.605 1.00 95.19 223 ARG A O 1
ATOM 1769 N N . PRO A 1 224 ? -15.296 -10.104 22.219 1.00 97.00 224 PRO A N 1
ATOM 1770 C CA . PRO A 1 224 ? -14.563 -10.687 21.092 1.00 97.00 224 PRO A CA 1
ATOM 1771 C C . PRO A 1 224 ? -14.326 -9.682 19.962 1.00 97.00 224 PRO A C 1
ATOM 1773 O O . PRO A 1 224 ? -13.235 -9.607 19.408 1.00 97.00 224 PRO A O 1
ATOM 1776 N N . PHE A 1 225 ? -15.328 -8.853 19.662 1.00 97.38 225 PHE A N 1
ATOM 1777 C CA . PHE A 1 225 ? -15.202 -7.826 18.634 1.00 97.38 225 PHE A CA 1
ATOM 1778 C C . PHE A 1 225 ? -14.254 -6.702 19.044 1.00 97.38 225 PHE A C 1
ATOM 1780 O O . PHE A 1 225 ? -13.469 -6.239 18.224 1.00 97.38 225 PHE A O 1
ATOM 1787 N N . GLN A 1 226 ? -14.292 -6.274 20.306 1.00 97.44 226 GLN A N 1
ATOM 1788 C CA . GLN A 1 226 ? -13.356 -5.267 20.800 1.00 97.44 226 GLN A CA 1
ATOM 1789 C C . GLN A 1 226 ? -11.908 -5.780 20.753 1.00 97.44 226 GLN A C 1
ATOM 1791 O O . GLN A 1 226 ? -11.017 -5.037 20.356 1.00 97.44 226 GLN A O 1
ATOM 1796 N N . TRP A 1 227 ? -11.661 -7.053 21.086 1.00 98.00 227 TRP A N 1
ATOM 1797 C CA . TRP A 1 227 ? -10.343 -7.670 20.902 1.00 98.00 227 TRP A CA 1
ATOM 1798 C C . TRP A 1 227 ? -9.923 -7.699 19.436 1.00 98.00 227 TRP A C 1
ATOM 1800 O O . TRP A 1 227 ? -8.803 -7.310 19.120 1.00 98.00 227 TRP A O 1
ATOM 1810 N N . PHE A 1 228 ? -10.830 -8.081 18.536 1.00 98.00 228 PHE A N 1
ATOM 1811 C CA . PHE A 1 228 ? -10.553 -8.060 17.103 1.00 98.00 228 PHE A CA 1
ATOM 1812 C C . PHE A 1 228 ? -10.202 -6.646 16.610 1.00 98.00 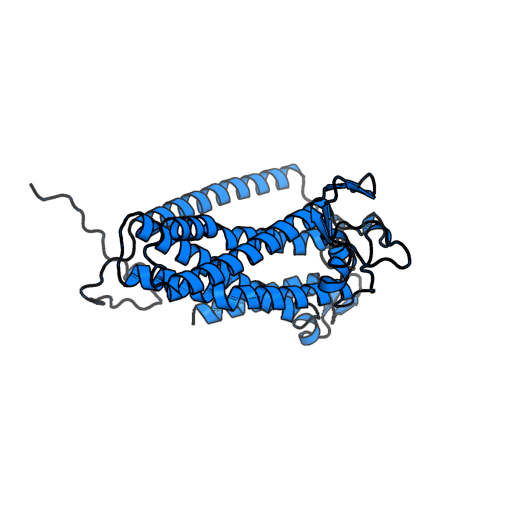228 PHE A C 1
ATOM 1814 O O . PHE A 1 228 ? -9.162 -6.456 15.985 1.00 98.00 228 PHE A O 1
ATOM 1821 N N . ALA A 1 229 ? -10.997 -5.635 16.969 1.00 97.62 229 ALA A N 1
ATOM 1822 C CA . ALA A 1 229 ? -10.732 -4.238 16.629 1.00 97.62 229 ALA A CA 1
ATOM 1823 C C . ALA A 1 229 ? -9.409 -3.718 17.224 1.00 97.62 229 ALA A C 1
ATOM 1825 O O . ALA A 1 229 ? -8.700 -2.962 16.565 1.00 97.62 229 ALA A O 1
ATOM 1826 N N . LEU A 1 230 ? -9.050 -4.142 18.441 1.00 97.69 230 LEU A N 1
ATOM 1827 C CA . LEU A 1 230 ? -7.770 -3.809 19.068 1.00 97.69 230 LEU A CA 1
ATOM 1828 C C . LEU A 1 230 ? -6.586 -4.415 18.300 1.00 97.69 230 LEU A C 1
ATOM 1830 O O . LEU A 1 230 ? -5.632 -3.703 17.987 1.00 97.69 230 LEU A O 1
ATOM 1834 N N . CYS A 1 231 ? -6.657 -5.703 17.955 1.00 97.69 231 CYS A N 1
ATOM 1835 C CA . CYS A 1 231 ? -5.626 -6.390 17.172 1.00 97.69 231 CYS A CA 1
ATOM 1836 C C . CYS A 1 231 ? -5.477 -5.823 15.752 1.00 97.69 231 CYS A C 1
ATOM 1838 O O . CYS A 1 231 ? -4.399 -5.915 15.172 1.00 97.69 231 CYS A O 1
ATOM 1840 N N . MET A 1 232 ? -6.528 -5.201 15.212 1.00 97.88 232 MET A N 1
ATOM 1841 C CA . MET A 1 232 ? -6.497 -4.518 13.917 1.00 97.88 232 MET A CA 1
ATOM 1842 C C . MET A 1 232 ? -5.834 -3.134 13.961 1.00 97.88 232 MET A C 1
ATOM 1844 O O . MET A 1 232 ? -5.609 -2.551 12.907 1.00 97.88 232 MET A O 1
ATOM 1848 N N . GLY A 1 233 ? -5.448 -2.609 15.129 1.00 95.75 233 GLY A N 1
ATOM 1849 C CA . GLY A 1 233 ? -4.734 -1.329 15.249 1.00 95.75 233 GLY A CA 1
ATOM 1850 C C . GLY A 1 233 ? -3.537 -1.160 14.300 1.00 95.75 233 GLY A C 1
ATOM 1851 O O . GLY A 1 233 ? -3.522 -0.199 13.532 1.00 95.75 233 GLY A O 1
ATOM 1852 N N . PRO A 1 234 ? -2.557 -2.086 14.278 1.00 96.25 234 PRO A N 1
ATOM 1853 C CA . PRO A 1 234 ? -1.415 -2.010 13.365 1.00 96.25 234 PRO A CA 1
ATOM 1854 C C . PRO A 1 234 ? -1.745 -2.372 11.907 1.00 96.25 234 PRO A C 1
ATOM 1856 O O . PRO A 1 234 ? -0.874 -2.237 11.047 1.00 96.25 234 PRO A O 1
ATOM 1859 N N . ALA A 1 235 ? -2.967 -2.822 11.597 1.00 96.94 235 ALA A N 1
ATOM 1860 C CA . ALA A 1 235 ? -3.310 -3.390 10.294 1.00 96.94 235 ALA A CA 1
ATOM 1861 C C . ALA A 1 235 ? -3.029 -2.456 9.123 1.00 96.94 235 ALA A C 1
ATOM 1863 O O . ALA A 1 235 ? -2.426 -2.867 8.134 1.00 96.94 235 ALA A O 1
ATOM 1864 N N . GLY A 1 236 ? -3.444 -1.195 9.242 1.00 95.25 236 GLY A N 1
ATOM 1865 C CA . GLY A 1 236 ? -3.244 -0.231 8.170 1.00 95.25 236 GLY A CA 1
ATOM 1866 C C . GLY A 1 236 ? -1.777 0.138 7.963 1.00 95.25 236 GLY A C 1
ATOM 1867 O O . GLY A 1 236 ? -1.365 0.322 6.824 1.00 95.25 236 GLY A O 1
ATOM 1868 N N . LEU A 1 237 ? -0.963 0.179 9.024 1.00 95.94 237 LEU A N 1
ATOM 1869 C CA . LEU A 1 237 ? 0.476 0.425 8.897 1.00 95.94 237 LEU A CA 1
ATOM 1870 C C . LEU A 1 237 ? 1.179 -0.752 8.213 1.00 95.94 237 LEU A C 1
ATOM 1872 O O . LEU A 1 237 ? 1.974 -0.542 7.301 1.00 95.94 237 LEU A O 1
ATOM 1876 N N . ILE A 1 238 ? 0.847 -1.982 8.617 1.00 98.25 238 ILE A N 1
ATOM 1877 C CA . ILE A 1 238 ? 1.373 -3.203 7.995 1.00 98.25 238 ILE A CA 1
ATOM 1878 C C . ILE A 1 238 ? 1.000 -3.237 6.508 1.00 98.25 238 ILE A C 1
ATOM 1880 O O . ILE A 1 238 ? 1.870 -3.454 5.668 1.00 98.25 238 ILE A O 1
ATOM 1884 N N . ALA A 1 239 ? -0.266 -2.962 6.176 1.00 97.75 239 ALA A N 1
ATOM 1885 C CA . ALA A 1 239 ? -0.740 -2.924 4.795 1.00 97.75 239 ALA A CA 1
ATOM 1886 C C . ALA A 1 239 ? -0.025 -1.848 3.963 1.00 97.75 239 ALA A C 1
ATOM 1888 O O . ALA A 1 239 ? 0.377 -2.122 2.836 1.00 97.75 239 ALA A O 1
ATOM 1889 N N . LEU A 1 240 ? 0.179 -0.650 4.524 1.00 97.25 240 LEU A N 1
ATOM 1890 C CA . LEU A 1 240 ? 0.905 0.438 3.865 1.00 97.25 240 LEU A CA 1
ATOM 1891 C C . LEU A 1 240 ? 2.348 0.046 3.545 1.00 97.25 240 LEU A C 1
ATOM 1893 O O . LEU A 1 240 ? 2.779 0.195 2.405 1.00 97.25 240 LEU A O 1
ATOM 1897 N N . VAL A 1 241 ? 3.088 -0.474 4.528 1.00 97.81 241 VAL A N 1
ATOM 1898 C CA . VAL A 1 241 ? 4.479 -0.904 4.320 1.00 97.81 241 VAL A CA 1
ATOM 1899 C C . VAL A 1 241 ? 4.537 -2.015 3.278 1.00 97.81 241 VAL A C 1
ATOM 1901 O O . VAL A 1 241 ? 5.331 -1.939 2.345 1.00 97.81 241 VAL A O 1
ATOM 1904 N N . ALA A 1 242 ? 3.664 -3.014 3.388 1.00 98.12 242 ALA A N 1
ATOM 1905 C CA . ALA A 1 242 ? 3.614 -4.123 2.448 1.00 98.12 242 ALA A CA 1
ATOM 1906 C C . ALA A 1 242 ? 3.270 -3.658 1.015 1.00 98.12 242 ALA A C 1
ATOM 1908 O O . ALA A 1 242 ? 3.898 -4.103 0.054 1.00 98.12 242 ALA A O 1
ATOM 1909 N N . GLY A 1 243 ? 2.357 -2.697 0.854 1.00 97.31 243 GLY A N 1
ATOM 1910 C CA . GLY A 1 243 ? 2.042 -2.101 -0.447 1.00 97.31 243 GLY A CA 1
ATOM 1911 C C . GLY A 1 243 ? 3.191 -1.294 -1.052 1.00 97.31 243 GLY A C 1
ATOM 1912 O O . GLY A 1 243 ? 3.473 -1.417 -2.249 1.00 97.31 243 GLY A O 1
ATOM 1913 N N . TRP A 1 244 ? 3.916 -0.527 -0.232 1.00 97.75 244 TRP A N 1
ATOM 1914 C CA . TRP A 1 244 ? 5.127 0.177 -0.666 1.00 97.75 244 TRP A CA 1
ATOM 1915 C C . TRP A 1 244 ? 6.229 -0.795 -1.085 1.00 97.75 244 TRP A C 1
ATOM 1917 O O . TRP A 1 244 ? 6.819 -0.617 -2.148 1.00 97.75 244 TRP A O 1
ATOM 1927 N N . VAL A 1 245 ? 6.458 -1.859 -0.310 1.00 97.94 245 VAL A N 1
ATOM 1928 C CA . VAL A 1 245 ? 7.405 -2.922 -0.672 1.00 97.94 245 VAL A CA 1
ATOM 1929 C C . VAL A 1 245 ? 7.005 -3.565 -2.000 1.00 97.94 245 VAL A C 1
ATOM 1931 O O . VAL A 1 245 ? 7.839 -3.644 -2.896 1.00 97.94 245 VAL A O 1
ATOM 1934 N N . THR A 1 246 ? 5.732 -3.931 -2.176 1.00 96.94 246 THR A N 1
ATOM 1935 C CA . THR A 1 246 ? 5.216 -4.502 -3.435 1.00 96.94 246 THR A CA 1
ATOM 1936 C C . THR A 1 246 ? 5.515 -3.581 -4.622 1.00 96.94 246 THR A C 1
ATOM 1938 O O . THR A 1 246 ? 6.016 -4.014 -5.660 1.00 96.94 246 THR A O 1
ATOM 1941 N N . THR A 1 247 ? 5.241 -2.287 -4.463 1.00 96.19 247 THR A N 1
ATOM 1942 C CA . THR A 1 247 ? 5.345 -1.305 -5.546 1.00 96.19 247 THR A CA 1
ATOM 1943 C C . THR A 1 247 ? 6.792 -0.968 -5.905 1.00 96.19 247 THR A C 1
ATOM 1945 O O . THR A 1 247 ? 7.127 -0.861 -7.087 1.00 96.19 247 THR A O 1
ATOM 1948 N N . GLU A 1 248 ? 7.654 -0.799 -4.903 1.00 96.81 248 GLU A N 1
ATOM 1949 C CA . GLU A 1 248 ? 9.035 -0.350 -5.092 1.00 96.81 248 GLU A CA 1
ATOM 1950 C C . GLU A 1 248 ? 9.986 -1.521 -5.358 1.00 96.81 248 GLU A C 1
ATOM 1952 O O . GLU A 1 248 ? 10.796 -1.443 -6.282 1.00 96.81 248 GLU A O 1
ATOM 1957 N N . MET A 1 249 ? 9.856 -2.644 -4.638 1.00 96.56 249 MET A N 1
ATOM 1958 C CA . MET A 1 249 ? 10.618 -3.856 -4.972 1.00 96.56 249 MET A CA 1
ATOM 1959 C C . MET A 1 249 ? 10.152 -4.465 -6.290 1.00 96.56 249 MET A C 1
ATOM 1961 O O . MET A 1 249 ? 10.967 -5.020 -7.016 1.00 96.56 249 MET A O 1
ATOM 1965 N N . GLY A 1 250 ? 8.875 -4.307 -6.643 1.00 95.81 250 GLY A N 1
ATOM 1966 C CA . GLY A 1 250 ? 8.363 -4.702 -7.951 1.00 95.81 250 GLY A CA 1
ATOM 1967 C C . GLY A 1 250 ? 8.870 -3.839 -9.111 1.00 95.81 250 GLY A C 1
ATOM 1968 O O . GLY A 1 250 ? 8.744 -4.259 -10.255 1.00 95.81 250 GLY A O 1
ATOM 1969 N N . ARG A 1 251 ? 9.421 -2.642 -8.843 1.00 96.81 251 ARG A N 1
ATOM 1970 C CA . ARG A 1 251 ? 10.083 -1.805 -9.863 1.00 96.81 251 ARG A CA 1
ATOM 1971 C C . ARG A 1 251 ? 11.551 -2.194 -10.056 1.00 96.81 251 ARG A C 1
ATOM 1973 O O . ARG A 1 251 ? 12.119 -1.914 -11.109 1.00 96.81 251 ARG A O 1
ATOM 1980 N N . GLN A 1 252 ? 12.177 -2.824 -9.058 1.00 96.88 252 GLN A N 1
ATOM 1981 C CA . GLN A 1 252 ? 13.553 -3.298 -9.195 1.00 96.88 252 GLN A CA 1
ATOM 1982 C C . GLN A 1 252 ? 13.668 -4.220 -10.418 1.00 96.88 252 GLN A C 1
ATOM 1984 O O . GLN A 1 252 ? 12.752 -5.001 -10.666 1.00 96.88 252 GLN A O 1
ATOM 1989 N N . PRO A 1 253 ? 14.758 -4.127 -11.194 1.00 96.06 253 PRO A N 1
ATOM 1990 C CA . PRO A 1 253 ? 16.023 -3.447 -10.886 1.00 96.06 253 PRO A CA 1
ATOM 1991 C C . PRO A 1 253 ? 16.126 -1.997 -11.393 1.00 96.06 253 PRO A C 1
ATOM 1993 O O . PRO A 1 253 ? 17.232 -1.495 -11.611 1.00 96.06 253 PRO A O 1
ATOM 1996 N N . TRP A 1 254 ? 14.996 -1.318 -11.588 1.00 97.00 254 TRP A N 1
ATOM 1997 C CA . TRP A 1 254 ? 14.943 0.041 -12.119 1.00 97.00 254 TRP A CA 1
ATOM 1998 C C . TRP A 1 254 ? 14.706 1.097 -11.027 1.00 97.00 254 TRP A C 1
ATOM 2000 O O . TRP A 1 254 ? 13.813 0.972 -10.182 1.00 97.00 254 TRP A O 1
ATOM 2010 N N . VAL A 1 255 ? 15.464 2.195 -11.090 1.00 96.19 255 VAL A N 1
ATOM 2011 C CA . VAL A 1 255 ? 15.142 3.445 -10.379 1.00 96.19 255 VAL A CA 1
ATOM 2012 C C . VAL A 1 255 ? 14.056 4.187 -11.134 1.00 96.19 255 VAL A C 1
ATOM 2014 O O . VAL A 1 255 ? 13.033 4.532 -10.553 1.00 96.19 255 VAL A O 1
ATOM 2017 N N . ILE A 1 256 ? 14.274 4.385 -12.434 1.00 96.69 256 ILE A N 1
ATOM 2018 C CA . ILE A 1 256 ? 13.281 4.902 -13.371 1.00 96.69 256 ILE A CA 1
ATOM 2019 C C . ILE A 1 256 ? 13.012 3.769 -14.350 1.00 96.69 256 ILE A C 1
ATOM 2021 O O . ILE A 1 256 ? 13.933 3.319 -15.039 1.00 96.69 256 ILE A O 1
ATOM 2025 N N . TYR A 1 257 ? 11.779 3.268 -14.351 1.00 96.62 257 TYR A N 1
ATOM 2026 C CA . TYR A 1 257 ? 11.415 2.058 -15.080 1.00 96.62 257 TYR A CA 1
ATOM 2027 C C . TYR A 1 257 ? 11.786 2.158 -16.566 1.00 96.62 257 TYR A C 1
ATOM 2029 O O . TYR A 1 257 ? 11.424 3.123 -17.234 1.00 96.62 257 TYR A O 1
ATOM 2037 N N . GLY A 1 258 ? 12.561 1.184 -17.056 1.00 94.19 258 GLY A N 1
ATOM 2038 C CA . GLY A 1 258 ? 13.035 1.116 -18.443 1.00 94.19 258 GLY A CA 1
ATOM 2039 C C . GLY A 1 258 ? 14.143 2.104 -18.834 1.00 94.19 258 GLY A C 1
ATOM 2040 O O . GLY A 1 258 ? 14.628 2.027 -19.958 1.00 94.19 258 GLY A O 1
ATOM 2041 N N . LEU A 1 259 ? 14.566 3.012 -17.944 1.00 94.75 259 LEU A N 1
ATOM 2042 C CA . LEU A 1 259 ? 15.515 4.088 -18.279 1.00 94.75 259 LEU A CA 1
ATOM 2043 C C . LEU A 1 259 ? 16.798 4.053 -17.448 1.00 94.75 259 LEU A C 1
ATOM 2045 O O . LEU A 1 259 ? 17.888 4.183 -17.996 1.00 94.75 259 LEU A O 1
ATOM 2049 N N . LEU A 1 260 ? 16.686 3.885 -16.127 1.00 95.62 260 LEU A N 1
ATOM 2050 C CA . LEU A 1 260 ? 17.827 3.948 -15.210 1.00 95.62 260 LEU A CA 1
ATOM 2051 C C . LEU A 1 260 ? 17.805 2.759 -14.254 1.00 95.62 260 LEU A C 1
ATOM 2053 O O . LEU A 1 260 ? 16.871 2.620 -13.459 1.00 95.62 260 LEU A O 1
ATOM 2057 N N . ARG A 1 261 ? 18.841 1.917 -14.299 1.00 95.50 261 ARG A N 1
ATOM 2058 C CA . ARG A 1 261 ? 18.987 0.784 -13.375 1.00 95.50 261 ARG A CA 1
ATOM 2059 C C . ARG A 1 261 ? 19.528 1.234 -12.022 1.00 95.50 261 ARG A C 1
ATOM 2061 O O . ARG A 1 261 ? 20.341 2.148 -11.931 1.00 95.50 261 ARG A O 1
ATOM 2068 N N . THR A 1 262 ? 19.138 0.523 -10.967 1.00 94.94 262 THR A N 1
ATOM 2069 C CA . THR A 1 262 ? 19.571 0.782 -9.584 1.00 94.94 262 THR A CA 1
ATOM 2070 C C . THR A 1 262 ? 21.083 0.743 -9.430 1.00 94.94 262 THR A C 1
ATOM 2072 O O . THR A 1 262 ? 21.634 1.610 -8.763 1.00 94.94 262 THR A O 1
ATOM 2075 N N . ARG A 1 263 ? 21.766 -0.197 -10.094 1.00 93.38 263 ARG A N 1
ATOM 2076 C CA . ARG A 1 263 ? 23.234 -0.308 -10.043 1.00 93.38 263 ARG A CA 1
ATOM 2077 C C . ARG A 1 263 ? 23.959 0.928 -10.591 1.00 93.38 263 ARG A C 1
ATOM 2079 O O . ARG A 1 263 ? 25.041 1.240 -10.115 1.00 93.38 263 ARG A O 1
ATOM 2086 N N . ASP A 1 264 ? 23.347 1.619 -11.552 1.00 92.81 264 ASP A N 1
ATOM 2087 C CA . ASP A 1 264 ? 23.939 2.763 -12.253 1.00 92.81 264 ASP A CA 1
ATOM 2088 C C . ASP A 1 264 ? 23.591 4.097 -11.558 1.00 92.81 264 ASP A C 1
ATOM 2090 O O . ASP A 1 264 ? 24.151 5.138 -11.881 1.00 92.81 264 ASP A O 1
ATOM 2094 N N . ALA A 1 265 ? 22.677 4.072 -10.579 1.00 91.94 265 ALA A N 1
ATOM 2095 C CA . ALA A 1 265 ? 22.223 5.244 -9.830 1.00 91.94 265 ALA A CA 1
ATOM 2096 C C . ALA A 1 265 ? 22.927 5.434 -8.470 1.00 91.94 265 ALA A C 1
ATOM 2098 O O . ALA A 1 265 ? 22.671 6.421 -7.779 1.00 91.94 265 ALA A O 1
ATOM 2099 N N . VAL A 1 266 ? 23.773 4.487 -8.048 1.00 88.81 266 VAL A N 1
ATOM 2100 C CA . VAL A 1 266 ? 24.497 4.563 -6.768 1.00 88.81 266 VAL A CA 1
ATOM 2101 C C . VAL A 1 266 ? 25.684 5.520 -6.897 1.00 88.81 266 VAL A C 1
ATOM 2103 O O . VAL A 1 266 ? 26.439 5.462 -7.864 1.00 88.81 266 VAL A O 1
ATOM 2106 N N . SER A 1 267 ? 25.874 6.398 -5.909 1.00 88.50 267 SER A N 1
ATOM 2107 C CA . SER A 1 267 ? 27.018 7.311 -5.868 1.00 88.50 267 SER A CA 1
ATOM 2108 C C . SER A 1 267 ? 28.319 6.613 -5.451 1.00 88.50 267 SER A C 1
ATOM 2110 O O . SER A 1 267 ? 28.324 5.600 -4.752 1.00 88.50 267 SER A O 1
ATOM 2112 N N . LEU A 1 268 ? 29.451 7.190 -5.861 1.00 84.06 268 LEU A N 1
ATOM 2113 C CA . LEU A 1 268 ? 30.794 6.674 -5.583 1.00 84.06 268 LEU A CA 1
ATOM 2114 C C . LEU A 1 268 ? 31.235 6.996 -4.142 1.00 84.06 268 LEU A C 1
ATOM 2116 O O . LEU A 1 268 ? 32.094 7.847 -3.914 1.00 84.06 268 LEU A O 1
ATOM 2120 N N . HIS A 1 269 ? 30.642 6.324 -3.157 1.00 89.06 269 HIS A N 1
ATOM 2121 C CA . HIS A 1 269 ? 31.082 6.369 -1.760 1.00 89.06 269 HIS A CA 1
ATOM 2122 C C . HIS A 1 269 ? 31.656 5.028 -1.309 1.00 89.06 269 HIS A C 1
ATOM 2124 O O . HIS A 1 269 ? 31.343 3.973 -1.856 1.00 89.06 269 HIS A O 1
ATOM 2130 N N . SER A 1 270 ? 32.507 5.066 -0.281 1.00 92.06 270 SER A N 1
ATOM 2131 C CA . SER A 1 270 ? 33.046 3.835 0.300 1.00 92.06 270 SER A CA 1
ATOM 2132 C C . SER A 1 270 ? 31.974 3.081 1.092 1.00 92.06 270 SER A C 1
ATOM 2134 O O . SER A 1 270 ? 31.147 3.685 1.783 1.00 92.06 270 SER A O 1
ATOM 2136 N N . THR A 1 271 ? 32.039 1.748 1.068 1.00 90.44 271 THR A N 1
ATOM 2137 C CA . THR A 1 271 ? 31.130 0.871 1.823 1.00 90.44 271 THR A CA 1
ATOM 2138 C C . THR A 1 271 ? 31.110 1.209 3.314 1.00 90.44 271 THR A C 1
ATOM 2140 O O . THR A 1 271 ? 30.058 1.166 3.945 1.00 90.44 271 THR A O 1
ATOM 2143 N N . LEU A 1 272 ? 32.259 1.605 3.876 1.00 93.56 272 LEU A N 1
ATOM 2144 C CA . LEU A 1 272 ? 32.374 1.993 5.281 1.00 93.56 272 LEU A CA 1
ATOM 2145 C C . LEU A 1 272 ? 31.571 3.262 5.599 1.00 93.56 272 LEU A C 1
ATOM 2147 O O . LEU A 1 272 ? 30.827 3.281 6.576 1.00 93.56 272 LEU A O 1
ATOM 2151 N N . GLN A 1 273 ? 31.676 4.304 4.768 1.00 92.50 273 GLN A N 1
ATOM 2152 C CA . GLN A 1 273 ? 30.911 5.542 4.958 1.00 92.50 273 GLN A CA 1
ATOM 2153 C C . GLN A 1 273 ? 29.403 5.285 4.888 1.00 92.50 273 GLN A C 1
ATOM 2155 O O . GLN A 1 273 ? 28.655 5.801 5.718 1.00 92.50 273 GLN A O 1
ATOM 2160 N N . MET A 1 274 ? 28.963 4.454 3.938 1.00 92.12 274 MET A N 1
ATOM 2161 C CA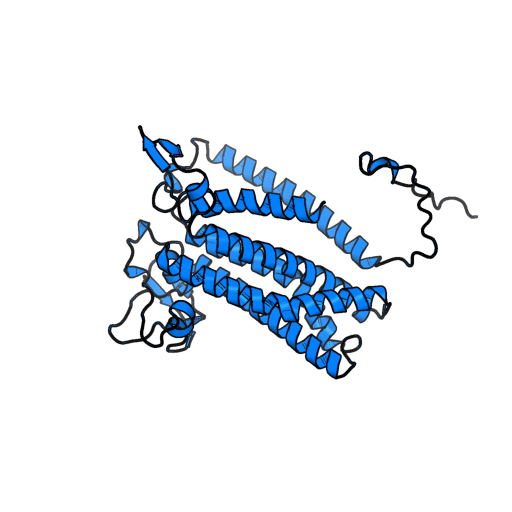 . MET A 1 274 ? 27.557 4.066 3.803 1.00 92.12 274 MET A CA 1
ATOM 2162 C C . MET A 1 274 ? 27.064 3.239 4.998 1.00 92.12 274 MET A C 1
ATOM 2164 O O . MET A 1 274 ? 25.963 3.465 5.491 1.00 92.12 274 MET A O 1
ATOM 2168 N N . ALA A 1 275 ? 27.874 2.300 5.493 1.00 94.00 275 ALA A N 1
ATOM 2169 C CA . ALA A 1 275 ? 27.516 1.478 6.646 1.00 94.00 275 ALA A CA 1
ATOM 2170 C C . ALA A 1 275 ? 27.399 2.313 7.930 1.00 94.00 275 ALA A C 1
ATOM 2172 O O . ALA A 1 275 ? 26.451 2.136 8.695 1.00 94.00 275 ALA A O 1
ATOM 2173 N N . ILE A 1 276 ? 28.327 3.252 8.148 1.00 96.19 276 ILE A N 1
ATOM 2174 C CA . ILE A 1 276 ? 28.291 4.160 9.301 1.00 96.19 276 ILE A CA 1
ATOM 2175 C C . ILE A 1 276 ? 27.060 5.066 9.228 1.00 96.19 276 ILE A C 1
ATOM 2177 O O . ILE A 1 276 ? 26.340 5.184 10.217 1.00 96.19 276 ILE A O 1
ATOM 2181 N N . SER A 1 277 ? 26.782 5.685 8.076 1.00 95.56 277 SER A N 1
ATOM 2182 C CA . SER A 1 277 ? 25.614 6.563 7.943 1.00 95.56 277 SER A CA 1
ATOM 2183 C C . SER A 1 277 ? 24.301 5.797 8.127 1.00 95.56 277 SER A C 1
ATOM 2185 O O . SER A 1 277 ? 23.425 6.266 8.854 1.00 95.56 277 SER A O 1
ATOM 2187 N N . LEU A 1 278 ? 24.185 4.587 7.569 1.00 95.44 278 LEU A N 1
ATOM 2188 C CA . LEU A 1 278 ? 23.040 3.702 7.789 1.00 95.44 278 LEU A CA 1
ATOM 2189 C C . LEU A 1 278 ? 22.870 3.349 9.273 1.00 95.44 278 LEU A C 1
ATOM 2191 O O . LEU A 1 278 ? 21.758 3.426 9.792 1.00 95.44 278 LEU A O 1
ATOM 2195 N N . LEU A 1 279 ? 23.957 3.005 9.970 1.00 97.19 279 LEU A N 1
ATOM 2196 C CA . LEU A 1 279 ? 23.918 2.712 11.402 1.00 97.19 279 LEU A CA 1
ATOM 2197 C C . LEU A 1 279 ? 23.425 3.922 12.205 1.00 97.19 279 LEU A C 1
ATOM 2199 O O . LEU A 1 279 ? 22.563 3.772 13.069 1.00 97.19 279 LEU A O 1
ATOM 2203 N N . VAL A 1 280 ? 23.925 5.121 11.895 1.00 97.69 280 VAL A N 1
ATOM 2204 C CA . VAL A 1 280 ? 23.471 6.365 12.532 1.00 97.69 280 VAL A CA 1
ATOM 2205 C C . VAL A 1 280 ? 21.975 6.577 12.296 1.00 97.69 280 VAL A C 1
ATOM 2207 O O . VAL A 1 280 ? 21.249 6.850 13.253 1.00 97.69 280 VAL A O 1
ATOM 2210 N N . PHE A 1 281 ? 21.482 6.386 11.067 1.00 96.88 281 PHE A N 1
ATOM 2211 C CA . PHE A 1 281 ? 20.047 6.473 10.778 1.00 96.88 281 PHE A CA 1
ATOM 2212 C C . PHE A 1 281 ? 19.228 5.455 11.574 1.00 96.88 281 PHE A C 1
ATOM 2214 O O . PHE A 1 281 ? 18.207 5.830 12.147 1.00 96.88 281 PHE A O 1
ATOM 2221 N N . ILE A 1 282 ? 19.682 4.200 11.669 1.00 97.00 282 ILE A N 1
ATOM 2222 C CA . ILE A 1 282 ? 19.011 3.160 12.464 1.00 97.00 282 ILE A CA 1
ATOM 2223 C C . ILE A 1 282 ? 18.918 3.585 13.932 1.00 97.00 282 ILE A C 1
ATOM 2225 O O . ILE A 1 282 ? 17.835 3.539 14.510 1.00 97.00 282 ILE A O 1
ATOM 2229 N N . VAL A 1 283 ? 20.023 4.038 14.531 1.00 97.69 283 VAL A N 1
ATOM 2230 C CA . VAL A 1 283 ? 20.058 4.461 15.941 1.00 97.69 283 VAL A CA 1
ATOM 2231 C C . VAL A 1 283 ? 19.112 5.636 16.185 1.00 97.69 283 VAL A C 1
ATOM 2233 O O . VAL A 1 283 ? 18.290 5.586 17.103 1.00 97.69 283 VAL A O 1
ATOM 2236 N N . VAL A 1 284 ? 19.182 6.672 15.346 1.00 97.56 284 VAL A N 1
ATOM 2237 C CA . VAL A 1 284 ? 18.331 7.862 15.475 1.00 97.56 284 VAL A CA 1
ATOM 2238 C C . VAL A 1 284 ? 16.858 7.503 15.292 1.00 97.56 284 VAL A C 1
ATOM 2240 O O . VAL A 1 284 ? 16.022 7.937 16.083 1.00 97.56 284 VAL A O 1
ATOM 2243 N N . TYR A 1 285 ? 16.518 6.680 14.299 1.00 95.81 285 TYR A N 1
ATOM 2244 C CA . TYR A 1 285 ? 15.133 6.273 14.062 1.00 95.81 285 TYR A CA 1
ATOM 2245 C C . TYR A 1 285 ? 14.602 5.408 15.205 1.00 95.81 285 TYR A C 1
ATOM 2247 O O . TYR A 1 285 ? 13.500 5.668 15.685 1.00 95.81 285 TYR A O 1
ATOM 2255 N N . CYS A 1 286 ? 15.383 4.454 15.718 1.00 96.25 286 CYS A N 1
ATOM 2256 C CA . CYS A 1 286 ? 15.009 3.674 16.899 1.00 96.25 286 CYS A CA 1
ATOM 2257 C C . CYS A 1 286 ? 14.728 4.570 18.114 1.00 96.25 286 CYS A C 1
ATOM 2259 O O . CYS A 1 286 ? 13.737 4.354 18.812 1.00 96.25 286 CYS A O 1
ATOM 2261 N N . ALA A 1 287 ? 15.546 5.602 18.340 1.00 96.19 287 ALA A N 1
ATOM 2262 C CA . ALA A 1 287 ? 15.330 6.554 19.425 1.00 96.19 287 ALA A CA 1
ATOM 2263 C C . ALA A 1 287 ? 14.046 7.380 19.224 1.00 96.19 287 ALA A C 1
ATOM 2265 O O . ALA A 1 287 ? 13.185 7.411 20.105 1.00 96.19 287 ALA A O 1
ATOM 2266 N N . VAL A 1 288 ? 13.879 8.007 18.054 1.00 96.19 288 VAL A N 1
ATOM 2267 C CA . VAL A 1 288 ? 12.727 8.877 17.755 1.00 96.19 288 VAL A CA 1
ATOM 2268 C C . VAL A 1 288 ? 11.417 8.090 17.762 1.00 96.19 288 VAL A C 1
ATOM 2270 O O . VAL A 1 288 ? 10.465 8.490 18.435 1.00 96.19 288 VAL A O 1
ATOM 2273 N N . PHE A 1 289 ? 11.356 6.950 17.067 1.00 92.25 289 PHE A N 1
ATOM 2274 C CA . PHE A 1 289 ? 10.160 6.111 17.060 1.00 92.25 289 PHE A CA 1
ATOM 2275 C C . PHE A 1 289 ? 9.905 5.486 18.432 1.00 92.25 289 PHE A C 1
ATOM 2277 O O . PHE A 1 289 ? 8.757 5.454 18.863 1.00 92.25 289 PHE A O 1
ATOM 2284 N N . GLY A 1 290 ? 10.942 5.051 19.155 1.00 93.44 290 GLY A N 1
ATOM 2285 C CA . GLY A 1 290 ? 10.804 4.498 20.504 1.00 93.44 290 GLY A CA 1
ATOM 2286 C C . GLY A 1 290 ? 10.160 5.487 21.479 1.00 93.44 290 GLY A C 1
ATOM 2287 O O . GLY A 1 290 ? 9.154 5.166 22.117 1.00 93.44 290 GLY A O 1
ATOM 2288 N N . VAL A 1 291 ? 10.680 6.718 21.538 1.00 94.94 291 VAL A N 1
ATOM 2289 C CA . VAL A 1 291 ? 10.111 7.796 22.366 1.00 94.94 291 VAL A CA 1
ATOM 2290 C C . VAL A 1 291 ? 8.710 8.180 21.885 1.00 94.94 291 VAL A C 1
ATOM 2292 O O . VAL A 1 291 ? 7.798 8.323 22.702 1.00 94.94 291 VAL A O 1
ATOM 2295 N N . GLY A 1 292 ? 8.507 8.292 20.569 1.00 92.62 292 GLY A N 1
ATOM 2296 C CA . GLY A 1 292 ? 7.211 8.615 19.971 1.00 92.62 292 GLY A CA 1
ATOM 2297 C C . GLY A 1 292 ? 6.126 7.593 20.316 1.00 92.62 292 GLY A C 1
ATOM 2298 O O . GLY A 1 292 ? 5.056 7.969 20.796 1.00 92.62 292 GLY A O 1
ATOM 2299 N N . TYR A 1 293 ? 6.405 6.296 20.156 1.00 91.38 293 TYR A N 1
ATOM 2300 C CA . TYR A 1 293 ? 5.474 5.228 20.524 1.00 91.38 293 TYR A CA 1
ATOM 2301 C C . TYR A 1 293 ? 5.189 5.221 22.023 1.00 91.38 293 TYR A C 1
ATOM 2303 O O . TYR A 1 293 ? 4.024 5.141 22.415 1.00 91.38 293 TYR A O 1
ATOM 2311 N N . TYR A 1 294 ? 6.218 5.358 22.865 1.00 93.25 294 TYR A N 1
ATOM 2312 C CA . TYR A 1 294 ? 6.035 5.458 24.313 1.00 93.25 294 TYR A CA 1
ATOM 2313 C C . TYR A 1 294 ? 5.080 6.602 24.682 1.00 93.25 294 TYR A C 1
ATOM 2315 O O . TYR A 1 294 ? 4.121 6.402 25.436 1.00 93.25 294 TYR A O 1
ATOM 2323 N N . TYR A 1 295 ? 5.294 7.783 24.100 1.00 92.88 295 TYR A N 1
ATOM 2324 C CA . TYR A 1 295 ? 4.459 8.955 24.333 1.00 92.88 295 TYR A CA 1
ATOM 2325 C C . TYR A 1 295 ? 3.016 8.751 23.846 1.00 92.88 295 TYR A C 1
ATOM 2327 O O . TYR A 1 295 ? 2.073 8.992 24.603 1.00 92.88 295 TYR A O 1
ATOM 2335 N N . ILE A 1 296 ? 2.824 8.225 22.631 1.00 91.00 296 ILE A N 1
ATOM 2336 C CA . ILE A 1 296 ? 1.495 7.927 22.075 1.00 91.00 296 ILE A CA 1
ATOM 2337 C C . ILE A 1 296 ? 0.749 6.919 22.953 1.00 91.00 296 ILE A C 1
ATOM 2339 O O . ILE A 1 296 ? -0.412 7.146 23.292 1.00 91.00 296 ILE A O 1
ATOM 2343 N N . PHE A 1 297 ? 1.396 5.834 23.387 1.00 89.75 297 PHE A N 1
ATOM 2344 C CA . PHE A 1 297 ? 0.754 4.860 24.271 1.00 89.75 297 PHE A CA 1
ATOM 2345 C C . PHE A 1 297 ? 0.399 5.460 25.631 1.00 89.75 297 PHE A C 1
ATOM 2347 O O . PHE A 1 297 ? -0.662 5.146 26.175 1.00 89.75 297 PHE A O 1
ATOM 2354 N N . ARG A 1 298 ? 1.240 6.346 26.178 1.00 90.31 298 ARG A N 1
ATOM 2355 C CA . ARG A 1 298 ? 0.935 7.074 27.417 1.00 90.31 298 ARG A CA 1
ATOM 2356 C C . ARG A 1 298 ? -0.304 7.962 27.253 1.00 90.31 298 ARG A C 1
ATOM 2358 O O . ARG A 1 298 ? -1.165 7.957 28.130 1.00 90.31 298 ARG A O 1
ATOM 2365 N N . LEU A 1 299 ? -0.437 8.658 26.124 1.00 89.81 299 LEU A N 1
ATOM 2366 C CA . LEU A 1 299 ? -1.610 9.482 25.818 1.00 89.81 299 LEU A CA 1
ATOM 2367 C C . LEU A 1 299 ? -2.875 8.652 25.582 1.00 89.81 299 LEU A C 1
ATOM 2369 O O . LEU A 1 299 ? -3.924 8.962 26.145 1.00 89.81 299 LEU A O 1
ATOM 2373 N N . ILE A 1 300 ? -2.778 7.562 24.814 1.00 90.00 300 ILE A N 1
ATOM 2374 C CA . ILE A 1 300 ? -3.901 6.642 24.589 1.00 90.00 300 ILE A CA 1
ATOM 2375 C C . ILE A 1 300 ? -4.411 6.100 25.925 1.00 90.00 300 ILE A C 1
ATOM 2377 O O . ILE A 1 300 ? -5.622 6.066 26.131 1.00 90.00 300 ILE A O 1
ATOM 2381 N N . LYS A 1 301 ? -3.509 5.739 26.851 1.00 88.38 301 LYS A N 1
ATOM 2382 C CA . LYS A 1 301 ? -3.882 5.268 28.192 1.00 88.38 301 LYS A CA 1
ATOM 2383 C C . LYS A 1 301 ? -4.656 6.310 28.996 1.00 88.38 301 LYS A C 1
ATOM 2385 O O . LYS A 1 301 ? -5.595 5.936 29.692 1.00 88.38 301 LYS A O 1
ATOM 2390 N N . LYS A 1 302 ? -4.288 7.591 28.888 1.00 87.12 302 LYS A N 1
ATOM 2391 C CA . LYS A 1 302 ? -4.982 8.696 29.567 1.00 87.12 302 LYS A CA 1
ATOM 2392 C C . LYS A 1 302 ? -6.408 8.892 29.033 1.00 87.12 302 LYS A C 1
ATOM 2394 O O . LYS A 1 302 ? -7.303 9.217 29.805 1.00 87.12 302 LYS A O 1
ATOM 2399 N N . GLY A 1 303 ? -6.623 8.649 27.738 1.00 82.00 303 GLY A N 1
ATOM 2400 C CA . GLY A 1 303 ? -7.930 8.773 27.092 1.00 82.00 303 GLY A CA 1
ATOM 2401 C C . GLY A 1 303 ? -8.448 10.218 27.000 1.00 82.00 303 GLY A C 1
ATOM 2402 O O . GLY A 1 303 ? -7.817 11.149 27.511 1.00 82.00 303 GLY A O 1
ATOM 2403 N N . PRO A 1 304 ? -9.590 10.427 26.320 1.00 82.75 304 PRO A N 1
ATOM 2404 C CA . PRO A 1 304 ? -10.208 11.743 26.208 1.00 82.75 304 PRO A CA 1
ATOM 2405 C C . PRO A 1 304 ? -10.699 12.218 27.580 1.00 82.75 304 PRO A C 1
ATOM 2407 O O . PRO A 1 304 ? -11.472 11.526 28.241 1.00 82.75 304 PRO A O 1
ATOM 2410 N N . GLN A 1 305 ? -10.249 13.399 27.998 1.00 77.62 305 GLN A N 1
ATOM 2411 C CA . GLN A 1 305 ? -10.693 14.029 29.240 1.00 77.62 305 GLN A CA 1
ATOM 2412 C C . GLN A 1 305 ? -12.025 14.758 29.004 1.00 77.62 305 GLN A C 1
ATOM 2414 O O . GLN A 1 305 ? -12.187 15.381 27.950 1.00 77.62 305 GLN A O 1
ATOM 2419 N N . PRO A 1 306 ? -12.986 14.685 29.939 1.00 67.25 306 PRO A N 1
ATOM 2420 C CA . PRO A 1 306 ? -14.206 15.472 29.851 1.00 67.25 306 PRO A CA 1
ATOM 2421 C C . PRO A 1 306 ? -13.846 16.960 29.919 1.00 67.25 306 PRO A C 1
ATOM 2423 O O . PRO A 1 306 ? -13.264 17.427 30.893 1.00 67.25 306 PRO A O 1
ATOM 2426 N N . VAL A 1 307 ? -14.161 17.702 28.858 1.00 60.97 307 VAL A N 1
ATOM 2427 C CA . VAL A 1 307 ? -14.011 19.160 28.840 1.00 60.97 307 VAL A CA 1
ATOM 2428 C C . VAL A 1 307 ? -15.268 19.738 29.481 1.00 60.97 307 VAL A C 1
ATOM 2430 O O . VAL A 1 307 ? -16.300 19.843 28.822 1.00 60.97 307 VAL A O 1
ATOM 2433 N N . THR A 1 308 ? -15.204 20.033 30.779 1.00 56.44 308 THR A N 1
ATOM 2434 C CA . THR A 1 308 ? -16.324 20.640 31.521 1.00 56.44 308 THR A CA 1
ATOM 2435 C C . THR A 1 308 ? -16.446 22.140 31.227 1.00 56.44 308 THR A C 1
ATOM 2437 O O . THR A 1 308 ? -17.550 22.669 31.238 1.00 56.44 308 THR A O 1
ATOM 2440 N N . GLU A 1 309 ? -15.348 22.807 30.854 1.00 50.19 309 GLU A N 1
ATOM 2441 C CA . GLU A 1 309 ? -15.339 24.202 30.408 1.00 50.19 309 GLU A CA 1
ATOM 2442 C C . GLU A 1 309 ? -14.366 24.379 29.235 1.00 50.19 309 GLU A C 1
ATOM 2444 O O . GLU A 1 309 ? -13.203 23.984 29.305 1.00 50.19 309 GLU A O 1
ATOM 2449 N N . LEU A 1 310 ? -14.830 24.985 28.138 1.00 49.34 310 LEU A N 1
ATOM 2450 C CA . LEU A 1 310 ? -13.961 25.530 27.091 1.00 49.34 310 LEU A CA 1
ATOM 2451 C C . LEU A 1 310 ? -13.375 26.856 27.596 1.00 49.34 310 LEU A C 1
ATOM 2453 O O . LEU A 1 310 ? -13.703 27.926 27.090 1.00 49.34 310 LEU A O 1
ATOM 2457 N N . THR A 1 311 ? -12.505 26.812 28.601 1.00 46.97 311 THR A N 1
ATOM 2458 C CA . THR A 1 311 ? -11.681 27.964 28.980 1.00 46.97 311 THR A CA 1
ATOM 2459 C C . THR A 1 311 ? -10.547 28.117 27.971 1.00 46.97 311 THR A C 1
ATOM 2461 O O . THR A 1 311 ? -9.374 27.906 28.256 1.00 46.97 311 THR A O 1
ATOM 2464 N N . SER A 1 312 ? -10.879 28.526 26.744 1.00 45.16 312 SER A N 1
ATOM 2465 C CA . SER A 1 312 ? -9.882 29.163 25.884 1.00 45.16 312 SER A CA 1
ATOM 2466 C C . SER A 1 312 ? -9.643 30.577 26.425 1.00 45.16 312 SER A C 1
ATOM 2468 O O . SER A 1 312 ? -10.153 31.558 25.900 1.00 45.16 312 SER A O 1
ATOM 2470 N N . GLN A 1 313 ? -8.888 30.680 27.522 1.00 49.28 313 GLN A N 1
ATOM 2471 C CA . GLN A 1 313 ? -8.228 31.930 27.927 1.00 49.28 313 GLN A CA 1
ATOM 2472 C C . GLN A 1 313 ? -6.856 32.079 27.252 1.00 49.28 313 GLN A C 1
ATOM 2474 O O . GLN A 1 313 ? -6.037 32.915 27.624 1.00 49.28 313 GLN A O 1
ATOM 2479 N N . THR A 1 314 ? -6.576 31.271 26.235 1.00 50.53 314 THR A N 1
ATOM 2480 C CA . THR A 1 314 ? -5.354 31.374 25.455 1.00 50.53 314 THR A CA 1
ATOM 2481 C C . THR A 1 314 ? -5.527 32.446 24.385 1.00 50.53 314 THR A C 1
ATOM 2483 O O . THR A 1 314 ? -6.055 32.197 23.308 1.00 50.53 314 THR A O 1
ATOM 2486 N N . ALA A 1 315 ? -4.975 33.637 24.637 1.00 52.22 315 ALA A N 1
ATOM 2487 C CA . ALA A 1 315 ? -4.692 34.661 23.621 1.00 52.22 315 ALA A CA 1
ATOM 2488 C C . ALA A 1 315 ? -3.623 34.212 22.585 1.00 52.22 315 ALA A C 1
ATOM 2490 O O . ALA A 1 315 ? -2.993 35.029 21.912 1.00 52.22 315 ALA A O 1
ATOM 2491 N N . GLY A 1 316 ? -3.365 32.906 22.488 1.00 54.84 316 GLY A N 1
ATOM 2492 C CA . GLY A 1 316 ? -2.362 32.307 21.627 1.00 54.84 316 GLY A CA 1
ATOM 2493 C C . GLY A 1 316 ? -2.902 32.141 20.216 1.00 54.84 316 GLY A C 1
ATOM 2494 O O . GLY A 1 316 ? -3.888 31.447 19.981 1.00 54.84 316 GLY A O 1
ATOM 2495 N N . THR A 1 317 ? -2.241 32.770 19.250 1.00 54.69 317 THR A N 1
ATOM 2496 C CA . THR A 1 317 ? -2.530 32.549 17.833 1.00 54.69 317 THR A CA 1
ATOM 2497 C C . THR A 1 317 ? -1.871 31.250 17.349 1.00 54.69 317 THR A C 1
ATOM 2499 O O . THR A 1 317 ? -0.815 30.869 17.864 1.00 54.69 317 THR A O 1
ATOM 2502 N N . PRO A 1 318 ? -2.411 30.589 16.304 1.00 55.31 318 PRO A N 1
ATOM 2503 C CA . PRO A 1 318 ? -1.818 29.385 15.704 1.00 55.31 318 PRO A CA 1
ATOM 2504 C C . PRO A 1 318 ? -0.341 29.535 15.295 1.00 55.31 318 PRO A C 1
ATOM 2506 O O . PRO A 1 318 ? 0.372 28.545 15.174 1.00 55.31 318 PRO A O 1
ATOM 2509 N N . ALA A 1 319 ? 0.127 30.772 15.105 1.00 60.00 319 ALA A N 1
ATOM 2510 C CA . ALA A 1 319 ? 1.512 31.107 14.787 1.00 60.00 319 ALA A CA 1
ATOM 2511 C C . ALA A 1 319 ? 2.492 30.963 15.974 1.00 60.00 319 ALA A C 1
ATOM 2513 O O . ALA A 1 319 ? 3.701 31.048 15.769 1.00 60.00 319 ALA A O 1
ATOM 2514 N N . ARG A 1 320 ? 2.012 30.759 17.212 1.00 59.44 320 ARG A N 1
ATOM 2515 C CA . ARG A 1 320 ? 2.847 30.605 18.419 1.00 59.44 320 ARG A CA 1
ATOM 2516 C C . ARG A 1 320 ? 2.398 29.400 19.257 1.00 59.44 320 ARG A C 1
ATOM 2518 O O . ARG A 1 320 ? 1.807 29.586 20.318 1.00 59.44 320 ARG A O 1
ATOM 2525 N N . PRO A 1 321 ? 2.703 28.159 18.846 1.00 54.56 321 PRO A N 1
ATOM 2526 C CA . PRO A 1 321 ? 2.237 26.954 19.542 1.00 54.56 321 PRO A CA 1
ATOM 2527 C C . PRO A 1 321 ? 2.714 26.852 21.002 1.00 54.56 321 PRO A C 1
ATOM 2529 O O . PRO A 1 321 ? 1.993 26.323 21.840 1.00 54.56 321 PRO A O 1
ATOM 2532 N N . LEU A 1 322 ? 3.872 27.433 21.340 1.00 58.19 322 LEU A N 1
ATOM 2533 C CA . LEU A 1 322 ? 4.371 27.497 22.723 1.00 58.19 322 LEU A CA 1
ATOM 2534 C C . LEU A 1 322 ? 3.575 28.460 23.621 1.00 58.19 322 LEU A C 1
ATOM 2536 O O . LEU A 1 322 ? 3.620 28.323 24.835 1.00 58.19 322 LEU A O 1
ATOM 2540 N N . SER A 1 323 ? 2.819 29.405 23.049 1.00 58.81 323 SER A N 1
ATOM 2541 C CA . SER A 1 323 ? 1.974 30.330 23.826 1.00 58.81 323 SER A CA 1
ATOM 2542 C C . SER A 1 323 ? 0.698 29.680 24.374 1.00 58.81 323 SER A C 1
ATOM 2544 O O . SER A 1 323 ? 0.007 30.283 25.188 1.00 58.81 323 SER A O 1
ATOM 2546 N N . ALA A 1 324 ? 0.388 28.459 23.926 1.00 54.81 324 ALA A N 1
ATOM 2547 C CA . ALA A 1 324 ? -0.755 27.671 24.379 1.00 54.81 324 ALA A CA 1
ATOM 2548 C C . ALA A 1 324 ? -0.380 26.593 25.414 1.00 54.81 324 ALA A C 1
ATOM 2550 O O . ALA A 1 324 ? -1.256 25.860 25.870 1.00 54.81 324 ALA A O 1
ATOM 2551 N N . ALA A 1 325 ? 0.903 26.464 25.767 1.00 54.69 325 ALA A N 1
ATOM 2552 C CA . ALA A 1 325 ? 1.334 25.571 26.832 1.00 54.69 325 ALA A CA 1
ATOM 2553 C C . ALA A 1 325 ? 1.063 26.243 28.186 1.00 54.69 325 ALA A C 1
ATOM 2555 O O . ALA A 1 325 ? 1.738 27.206 28.545 1.00 54.69 325 ALA A O 1
ATOM 2556 N N . GLU A 1 326 ? 0.072 25.753 28.932 1.00 55.97 326 GLU A N 1
ATOM 2557 C CA . GLU A 1 326 ? -0.070 26.138 30.336 1.00 55.97 326 GLU A CA 1
ATOM 2558 C C . GLU A 1 326 ? 1.098 25.566 31.157 1.00 55.97 326 GLU A C 1
ATOM 2560 O O . GLU A 1 326 ? 1.535 24.437 30.891 1.00 55.97 326 GLU A O 1
ATOM 2565 N N . PRO A 1 327 ? 1.620 26.312 32.148 1.00 46.00 327 PRO A N 1
ATOM 2566 C CA . PRO A 1 327 ? 2.622 25.783 33.059 1.00 46.00 327 PRO A CA 1
ATOM 2567 C C . PRO A 1 327 ? 2.043 24.573 33.799 1.00 46.00 327 PRO A C 1
ATOM 2569 O O . PRO A 1 327 ? 0.921 24.609 34.307 1.00 46.00 327 PRO A O 1
ATOM 2572 N N . VAL A 1 328 ? 2.815 23.487 33.840 1.00 46.06 328 VAL A N 1
ATOM 2573 C CA . VAL A 1 328 ? 2.495 22.315 34.659 1.00 46.06 328 VAL A CA 1
ATOM 2574 C C . VAL A 1 328 ? 2.407 22.801 36.104 1.00 46.06 328 VAL A C 1
ATOM 2576 O O . VAL A 1 328 ? 3.370 23.360 36.616 1.00 46.06 328 VAL A O 1
ATOM 2579 N N . ARG A 1 329 ? 1.239 22.662 36.739 1.00 43.59 329 ARG A N 1
ATOM 2580 C CA . ARG A 1 329 ? 1.101 22.953 38.169 1.00 43.59 329 ARG A CA 1
ATOM 2581 C C . ARG A 1 329 ? 1.916 21.916 38.934 1.00 43.59 329 ARG A C 1
ATOM 2583 O O . ARG A 1 329 ? 1.634 20.725 38.809 1.00 43.59 329 ARG A O 1
ATOM 2590 N N . ASP A 1 330 ? 2.903 22.374 39.690 1.00 42.38 330 ASP A N 1
ATOM 2591 C CA . ASP A 1 330 ? 3.663 21.535 40.608 1.00 42.38 330 ASP A CA 1
ATOM 2592 C C . ASP A 1 330 ? 2.713 21.028 41.705 1.00 42.38 330 ASP A C 1
ATOM 2594 O O . ASP A 1 330 ? 2.238 21.793 42.546 1.00 42.38 330 ASP A O 1
ATOM 2598 N N . GLU A 1 331 ? 2.391 19.732 41.684 1.00 47.66 331 GLU A N 1
ATOM 2599 C CA . GLU A 1 331 ? 1.791 19.030 42.825 1.00 47.66 331 GLU A CA 1
ATOM 2600 C C . GLU A 1 331 ? 2.874 18.797 43.887 1.00 47.66 331 GLU A C 1
ATOM 2602 O O . GLU A 1 331 ? 3.277 17.672 44.163 1.00 47.66 331 GLU A O 1
ATOM 2607 N N . GLU A 1 332 ? 3.385 19.874 44.473 1.00 45.38 332 GLU A N 1
ATOM 2608 C CA . GLU A 1 332 ? 4.270 19.802 45.631 1.00 45.38 332 GLU A CA 1
ATOM 2609 C C . GLU A 1 332 ? 3.952 20.983 46.549 1.00 45.38 332 GLU A C 1
ATOM 2611 O O . GLU A 1 332 ? 4.596 22.025 46.500 1.00 45.38 332 GLU A O 1
ATOM 2616 N N . ASN A 1 333 ? 2.838 20.852 47.282 1.00 42.03 333 ASN A N 1
ATOM 2617 C CA . ASN A 1 333 ? 2.585 21.410 48.620 1.00 42.03 333 ASN A CA 1
ATOM 2618 C C . ASN A 1 333 ? 1.094 21.279 48.975 1.00 42.03 333 ASN A C 1
ATOM 2620 O O . ASN A 1 333 ? 0.314 22.224 48.864 1.00 42.03 333 ASN A O 1
ATOM 2624 N N . ALA A 1 334 ? 0.705 20.098 49.448 1.00 37.00 334 ALA A N 1
ATOM 2625 C CA . ALA A 1 334 ? -0.411 19.955 50.374 1.00 37.00 334 ALA A CA 1
ATOM 2626 C C . ALA A 1 334 ? 0.015 18.925 51.426 1.00 37.00 334 ALA A C 1
ATOM 2628 O O . ALA A 1 334 ? 0.134 17.736 51.138 1.00 37.00 334 ALA A O 1
ATOM 2629 N N . SER A 1 335 ? 0.353 19.472 52.591 1.00 39.06 335 SER A N 1
ATOM 2630 C CA . SER A 1 335 ? 0.649 18.829 53.875 1.00 39.06 335 SER A CA 1
ATOM 2631 C C . SER A 1 335 ? -0.348 17.759 54.295 1.00 39.06 335 SER A C 1
ATOM 2633 O O . SER A 1 335 ? -1.559 18.029 54.110 1.00 39.06 335 SER A O 1
#

Sequence (335 aa):
MVALGTLVSTFWILASNSWMQTPQGFIIENGHLIPQDWLAIIFNPSFPYRLFHMAIAAFLSSAMFVGASAAWHLLRGNDSPAIRKMLSMAMWMALLVAPIQAVVGDMHGLNTLEHQPAKIAAIEGHWENRPGEATLLLLFGLPDMEQERTRYGLEIPALGSLILTHSLHKQVPALKDFPKEDRPYSPAVFWSFRIMVGMGVLMIALGICSAWLRYRRRLYHSRPFQWFALCMGPAGLIALVAGWVTTEMGRQPWVIYGLLRTRDAVSLHSTLQMAISLLVFIVVYCAVFGVGYYYIFRLIKKGPQPVTELTSQTAGTPARPLSAAEPVRDEENAS

Organism: Klebsiella pneumoniae (NCBI:txid573)

Radius of gyration: 24.36 Å; chains: 1; bounding box: 61×60×79 Å

InterPro domains:
  IPR002585 Cytochrome ubiquinol oxidase subunit 1 [PF01654] (1-304)
  IPR002585 Cytochrome ubiquinol oxidase subunit 1 [PTHR30365] (1-307)

pLDDT: mean 88.14, std 14.44, range [37.0, 98.38]

Secondary structure (DSSP, 8-state):
-HHHHHHHHHHHHHHHHHHHHS--SEEEETTEEEES-HHHHHT-TTHHHHHHHHHHHHHHHHHHHHHHHHHHHHHTT---HHHHHHHHHHHHHHHHHHHHHHHHHHHHHHHHHHH-HHHHHHHHT---PPTTPPPPEEEEEEEETTTTEEEEEEEETTHHHHHHHSSSSPPPPPGGGS-GGG---HHHHHHHHHHHHHHHHHHHHHHHHHHHHHHTT-TTT-HHHHHHHHHTTTHHHHHHHHHHHHHHHTTTTEEETTTEEGGGS--S--HHHHHHHHHHHHHHHHHHHHHHHHHHHHHHHH-PPP-S---------TT-GGGG-PPPP------

Foldseek 3Di:
DVVVVVLVVLLVVLLQQVCLQAPDQFDADPNDTHHHDPVCSSPPLLRVLCSLLLVLLVVLLVLLQQLLLLLVCLLVVNDDPVSVVSNVVSLQSLQPSLVVSVVSVLVSLQSCLVRPLLLVQLQQLFQDDDPFFARWRFLDFARDLVVSHTHPTDTDGQVSCCSRVVDSTDHRDHNNVDDSQQHFPSRLLNVLSSLLVVLSVLSNVLSVVLVVCVVVVCNSPDNVSSVSSNVNNCSSVSNSVSVCSSSVSSQPQGSRRPRHGVVRPDDPDDPVVVVVVVVVVVVVCCVVVVVVVVVVVVVSVVPDDDCPDPPPPQPDDPVCPVSPDDPDPPPPDDD